Protein AF-A0A1I7THX0-F1 (afdb_monomer_lite)

Foldseek 3Di:
DDDDDPDDDDDQDDDDPDGPDDPVPQCLPVPAPQVRLQLLLVLCVPFDPVLVLLLVLLLCCCPPQPVVCCVLQVNVPPDSVCSCVRCSRVVVSVVVVVLSNVLSCCRHPVVVSSVNSCSVVVVVVVCCPSVCCVPPCDPVPDHPVCSSVVSCVVRVVCSSVVVDDPPPDPPCPVVVVVVVVVVVPD

InterPro domains:
  IPR009050 Globin-like superfamily [SSF46458] (28-162)
  IPR012292 Globin/Protoglobin [G3DSA:1.10.490.10] (19-183)
  IPR044399 Myoglobin-like, M family globin domain [cd01040] (40-156)

pLDDT: mean 84.64, std 21.19, range [36.03, 98.75]

Organism: NCBI:txid1561998

Structure (mmCIF, N/CA/C/O backbone):
data_AF-A0A1I7THX0-F1
#
_entry.id   AF-A0A1I7THX0-F1
#
loop_
_atom_site.group_PDB
_atom_site.id
_atom_site.type_symbol
_atom_site.label_atom_id
_atom_site.label_alt_id
_atom_site.label_comp_id
_atom_site.label_asym_id
_atom_site.label_entity_id
_atom_site.label_seq_id
_atom_site.pdbx_PDB_ins_code
_atom_site.Cartn_x
_atom_site.Cartn_y
_atom_site.Cartn_z
_atom_site.occupancy
_atom_site.B_iso_or_equiv
_atom_site.auth_seq_id
_atom_site.auth_comp_id
_atom_site.auth_asym_id
_atom_site.auth_atom_id
_atom_site.pdbx_PDB_model_num
ATOM 1 N N . MET A 1 1 ? 1.544 51.143 27.976 1.00 39.00 1 MET A N 1
ATOM 2 C CA . MET A 1 1 ? 2.012 50.865 26.603 1.00 39.00 1 MET A CA 1
ATOM 3 C C . MET A 1 1 ? 2.773 49.546 26.601 1.00 39.00 1 MET A C 1
ATOM 5 O O . MET A 1 1 ? 3.696 49.420 27.388 1.00 39.00 1 MET A O 1
ATOM 9 N N . GLY A 1 2 ? 2.359 48.596 25.752 1.00 39.59 2 GLY A N 1
ATOM 10 C CA . GLY A 1 2 ? 3.200 47.512 25.220 1.00 39.59 2 GLY A CA 1
ATOM 11 C C . GLY A 1 2 ? 3.474 46.281 26.095 1.00 39.59 2 GLY A C 1
ATOM 12 O O . GLY A 1 2 ? 4.600 46.101 26.541 1.00 39.59 2 GLY A O 1
ATOM 13 N N . ALA A 1 3 ? 2.502 45.375 26.245 1.00 42.97 3 ALA A N 1
ATOM 14 C CA . ALA A 1 3 ? 2.802 43.972 26.544 1.00 42.97 3 ALA A CA 1
ATOM 15 C C . ALA A 1 3 ? 3.220 43.281 25.234 1.00 42.97 3 ALA A C 1
ATOM 17 O O . ALA A 1 3 ? 2.392 43.092 24.344 1.00 42.97 3 ALA A O 1
ATOM 18 N N . SER A 1 4 ? 4.506 42.955 25.087 1.00 45.97 4 SER A N 1
ATOM 19 C CA . SER A 1 4 ? 4.988 42.176 23.943 1.00 45.97 4 SER A CA 1
ATOM 20 C C . SER A 1 4 ? 4.746 40.688 24.201 1.00 45.97 4 SER A C 1
ATOM 22 O O . SER A 1 4 ? 5.291 40.099 25.136 1.00 45.97 4 SER A O 1
ATOM 24 N N . LEU A 1 5 ? 3.877 40.105 23.379 1.00 49.28 5 LEU A N 1
ATOM 25 C CA . LEU A 1 5 ? 3.499 38.697 23.351 1.00 49.28 5 LEU A CA 1
ATOM 26 C C . LEU A 1 5 ? 4.667 37.838 22.834 1.00 49.28 5 LEU A C 1
ATOM 28 O O . LEU A 1 5 ? 4.748 37.532 21.648 1.00 49.28 5 LEU A O 1
ATOM 32 N N . CYS A 1 6 ? 5.559 37.401 23.721 1.00 51.69 6 CYS A N 1
ATOM 33 C CA . CYS A 1 6 ? 6.440 36.268 23.435 1.00 51.69 6 CYS A CA 1
ATOM 34 C C . CYS A 1 6 ? 5.706 34.968 23.785 1.00 51.69 6 CYS A C 1
ATOM 36 O O . CYS A 1 6 ? 5.760 34.496 24.919 1.00 51.69 6 CYS A O 1
ATOM 38 N N . ALA A 1 7 ? 5.013 34.376 22.810 1.00 51.69 7 ALA A N 1
ATOM 39 C CA . ALA A 1 7 ? 4.551 32.998 22.941 1.00 51.69 7 ALA A CA 1
ATOM 40 C C . ALA A 1 7 ? 5.778 32.060 23.005 1.00 51.69 7 ALA A C 1
ATOM 42 O O . ALA A 1 7 ? 6.670 32.168 22.156 1.00 51.69 7 ALA A O 1
ATOM 43 N N . PRO A 1 8 ? 5.867 31.135 23.978 1.00 46.84 8 PRO A N 1
ATOM 44 C CA . PRO A 1 8 ? 6.986 30.206 24.049 1.00 46.84 8 PRO A CA 1
ATOM 45 C C . PRO A 1 8 ? 6.970 29.275 22.828 1.00 46.84 8 PRO A C 1
ATOM 47 O O . PRO A 1 8 ? 5.982 28.586 22.566 1.00 46.84 8 PRO A O 1
ATOM 50 N N . LYS A 1 9 ? 8.078 29.237 22.074 1.00 53.22 9 LYS A N 1
ATOM 51 C CA . LYS A 1 9 ? 8.295 28.251 21.003 1.00 53.22 9 LYS A CA 1
ATOM 52 C C . LYS A 1 9 ? 8.167 26.847 21.601 1.00 53.22 9 LYS A C 1
ATOM 54 O O . LYS A 1 9 ? 9.004 26.439 22.407 1.00 53.22 9 LYS A O 1
ATOM 59 N N . LYS A 1 10 ? 7.122 26.114 21.203 1.00 54.06 10 LYS A N 1
ATOM 60 C CA . LYS A 1 10 ? 6.903 24.720 21.609 1.00 54.06 10 LYS A CA 1
ATOM 61 C C . LYS A 1 10 ? 8.110 23.879 21.175 1.00 54.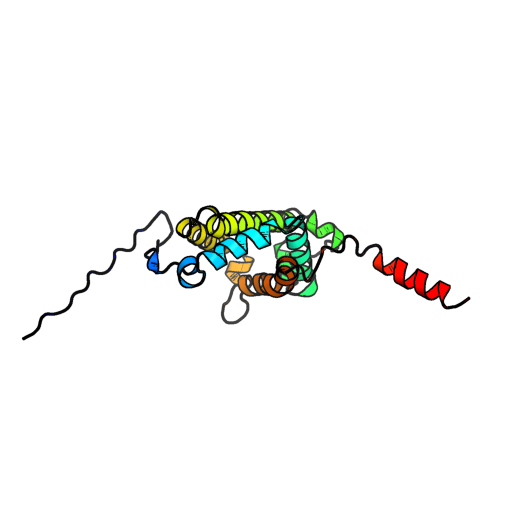06 10 LYS A C 1
ATOM 63 O O . LYS A 1 10 ? 8.496 23.877 20.006 1.00 54.06 10 LYS A O 1
ATOM 68 N N . LYS A 1 11 ? 8.748 23.222 22.146 1.00 46.03 11 LYS A N 1
ATOM 69 C CA . LYS A 1 11 ? 9.966 22.422 21.968 1.00 46.03 11 LYS A CA 1
ATOM 70 C C . LYS A 1 11 ? 9.631 21.185 21.127 1.00 46.03 11 LYS A C 1
ATOM 72 O O . LYS A 1 11 ? 8.803 20.379 21.535 1.00 46.03 11 LYS A O 1
ATOM 77 N N . LYS A 1 12 ? 10.271 21.033 19.964 1.00 48.47 12 LYS A N 1
ATOM 78 C CA . LYS A 1 12 ? 10.234 19.785 19.189 1.00 48.47 12 LYS A CA 1
ATOM 79 C C . LYS A 1 12 ? 11.017 18.727 19.967 1.00 48.47 12 LYS A C 1
ATOM 81 O O . LYS A 1 12 ? 12.210 18.914 20.203 1.00 48.47 12 LYS A O 1
AT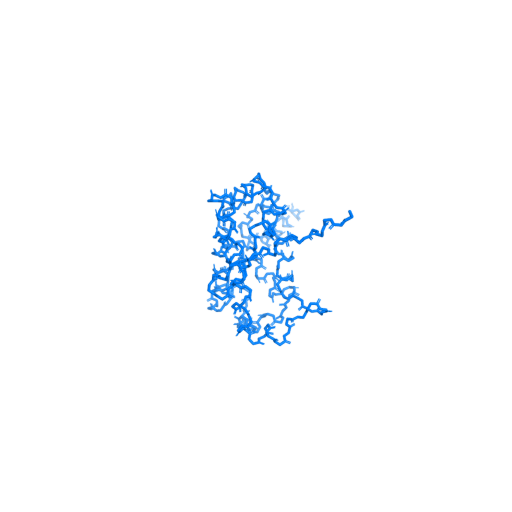OM 86 N N . THR A 1 13 ? 10.363 17.646 20.377 1.00 50.22 13 THR A N 1
ATOM 87 C CA . THR A 1 13 ? 11.035 16.527 21.049 1.00 50.22 13 THR A CA 1
ATOM 88 C C . THR A 1 13 ? 11.579 15.585 19.982 1.00 50.22 13 THR A C 1
ATOM 90 O O . THR A 1 13 ? 10.836 15.036 19.172 1.00 50.22 13 THR A O 1
ATOM 93 N N . GLN A 1 14 ? 12.895 15.414 19.932 1.00 43.16 14 GLN A N 1
ATOM 94 C CA . GLN A 1 14 ? 13.514 14.433 19.050 1.00 43.16 14 GLN A CA 1
ATOM 95 C C . GLN A 1 14 ? 13.414 13.050 19.704 1.00 43.16 14 GLN A C 1
ATOM 97 O O . GLN A 1 14 ? 13.939 12.848 20.796 1.00 43.16 14 GLN A O 1
ATOM 102 N N . VAL A 1 15 ? 12.766 12.092 19.037 1.00 52.62 15 VAL A N 1
ATOM 103 C CA . VAL A 1 15 ? 12.773 10.681 19.452 1.00 52.62 15 VAL A CA 1
ATOM 104 C C . VAL A 1 15 ? 13.502 9.892 18.366 1.00 52.62 15 VAL A C 1
ATOM 106 O O . VAL A 1 15 ? 12.996 9.684 17.260 1.00 52.62 15 VAL A O 1
ATOM 109 N N . GLY A 1 16 ? 14.750 9.515 18.655 1.00 60.69 16 GLY A N 1
ATOM 110 C CA . GLY A 1 16 ? 15.649 8.865 17.698 1.00 60.69 16 GLY A CA 1
ATOM 111 C C . GLY A 1 16 ? 15.997 9.760 16.500 1.00 60.69 16 GLY A C 1
ATOM 112 O O . GLY A 1 16 ? 16.400 10.909 16.663 1.00 60.69 16 GLY A O 1
ATOM 113 N N . ALA A 1 17 ? 15.842 9.234 15.282 1.00 49.53 17 ALA A N 1
ATOM 114 C CA . ALA A 1 17 ? 16.107 9.951 14.026 1.00 49.53 17 ALA A CA 1
ATOM 115 C C . ALA A 1 17 ? 14.860 10.648 13.434 1.00 49.53 17 ALA A C 1
ATOM 117 O O . ALA A 1 17 ? 14.839 10.980 12.248 1.00 49.53 17 ALA A O 1
ATOM 118 N N . SER A 1 18 ? 13.785 10.812 14.216 1.00 48.34 18 SER A N 1
ATOM 119 C CA . SER A 1 18 ? 12.554 11.469 13.771 1.00 48.34 18 SER A CA 1
ATOM 120 C C . SER A 1 18 ? 12.275 12.714 14.601 1.00 48.34 18 SER A C 1
ATOM 122 O O . SER A 1 18 ? 12.266 12.677 15.831 1.00 48.34 18 SER A O 1
ATOM 124 N N . TRP A 1 19 ? 11.968 13.808 13.908 1.00 52.03 19 TRP A N 1
ATOM 125 C CA . TRP A 1 19 ? 11.249 14.929 14.495 1.00 52.03 19 TRP A CA 1
ATOM 126 C C . TRP A 1 19 ? 9.862 14.421 14.893 1.00 52.03 19 TRP A C 1
ATOM 128 O O . TRP A 1 19 ? 9.090 14.020 14.016 1.00 52.03 19 TRP A O 1
ATOM 138 N N . VAL A 1 20 ? 9.565 14.371 16.193 1.00 55.38 20 VAL A N 1
ATOM 139 C CA . VAL A 1 20 ? 8.178 14.339 16.657 1.00 55.38 20 VAL A CA 1
ATOM 140 C C . VAL A 1 20 ? 7.702 15.770 16.465 1.00 55.38 20 VAL A C 1
ATOM 142 O O . VAL A 1 20 ? 8.079 16.669 17.219 1.00 55.38 20 VAL A O 1
ATOM 145 N N . GLY A 1 21 ? 6.982 16.014 15.367 1.00 51.97 21 GLY A N 1
ATOM 146 C CA . GLY A 1 21 ? 6.122 17.188 15.333 1.00 51.97 21 GLY A CA 1
ATOM 147 C C . GLY A 1 21 ? 5.205 17.076 16.544 1.00 51.97 21 GLY A C 1
ATOM 148 O O . GLY A 1 21 ? 4.783 15.974 16.891 1.00 51.97 21 GLY A O 1
ATOM 149 N N . ASN A 1 22 ? 5.001 18.183 17.244 1.00 56.28 22 ASN A N 1
ATOM 150 C CA . ASN A 1 22 ? 3.969 18.337 18.262 1.00 56.28 22 ASN A CA 1
ATOM 151 C C . ASN A 1 22 ? 2.742 17.514 17.855 1.00 56.28 22 ASN A C 1
ATOM 153 O O . ASN A 1 22 ? 2.293 17.641 16.722 1.00 56.28 22 ASN A O 1
ATOM 157 N N . GLU A 1 23 ? 2.240 16.657 18.748 1.00 55.91 23 GLU A N 1
ATOM 158 C CA . GLU A 1 23 ? 1.177 15.676 18.451 1.00 55.91 23 GLU A CA 1
ATOM 159 C C . GLU A 1 23 ? -0.028 16.318 17.737 1.00 55.91 23 GLU A C 1
ATOM 161 O O . GLU A 1 23 ? -0.644 15.692 16.882 1.00 55.91 23 GLU A O 1
ATOM 166 N N . SER A 1 24 ? -0.260 17.612 17.991 1.00 65.50 24 SER A N 1
ATOM 167 C CA . SER A 1 24 ? -1.254 18.476 17.342 1.00 65.50 24 SER A CA 1
ATOM 168 C C . SER A 1 24 ? -1.090 18.704 15.828 1.00 65.50 24 SER A C 1
ATOM 170 O O . SER A 1 24 ? -1.982 19.271 15.213 1.00 65.50 24 SER A O 1
ATOM 172 N N . GLU A 1 25 ? 0.058 18.377 15.232 1.00 83.25 25 GLU A N 1
ATOM 173 C CA . GLU A 1 25 ? 0.345 18.521 13.791 1.00 83.25 25 GLU A CA 1
ATOM 174 C C . GLU A 1 25 ? 0.339 17.173 13.057 1.00 83.25 25 GLU A C 1
ATOM 176 O O . GLU A 1 25 ? 0.677 17.104 11.874 1.00 83.25 25 GLU A O 1
ATOM 181 N N . ASN A 1 26 ? -0.007 16.083 13.746 1.00 90.12 26 ASN A N 1
ATOM 182 C CA . ASN A 1 26 ? -0.082 14.776 13.117 1.00 90.12 26 ASN A CA 1
ATOM 183 C C . ASN A 1 26 ? -1.197 14.778 12.053 1.00 90.12 26 ASN A C 1
ATOM 185 O O . ASN A 1 26 ? -2.368 14.927 12.412 1.00 90.12 26 ASN A O 1
ATOM 189 N N . PRO A 1 27 ? -0.883 14.565 10.760 1.00 94.00 27 PRO A N 1
ATOM 190 C CA . PRO A 1 27 ? -1.895 14.601 9.708 1.00 94.00 27 PRO A CA 1
ATOM 191 C C . PRO A 1 27 ? -2.948 13.499 9.877 1.00 94.00 27 PRO A C 1
ATOM 193 O O . PRO A 1 27 ? -4.092 13.684 9.482 1.00 94.00 27 PRO A O 1
ATOM 196 N N . PHE A 1 28 ? -2.610 12.377 10.521 1.00 95.00 28 PHE A N 1
ATOM 197 C CA . PHE A 1 28 ? -3.591 11.328 10.801 1.00 95.00 28 PHE A CA 1
ATOM 198 C C . PHE A 1 28 ? -4.628 11.735 11.850 1.00 95.00 28 PHE A C 1
ATOM 200 O O . PHE A 1 28 ? -5.722 11.184 11.836 1.00 95.00 28 PHE A O 1
ATOM 207 N N . ASP A 1 29 ? -4.308 12.676 12.739 1.00 93.19 29 ASP A N 1
ATOM 208 C CA . ASP A 1 29 ? -5.274 13.208 13.707 1.00 93.19 29 ASP A CA 1
ATOM 209 C C . ASP A 1 29 ? -6.018 14.430 13.153 1.00 93.19 29 ASP A C 1
ATOM 211 O O . ASP A 1 29 ? -7.214 14.593 13.368 1.00 93.19 29 ASP A O 1
ATOM 215 N N . ALA A 1 30 ? -5.324 15.265 12.373 1.00 92.12 30 ALA A N 1
ATOM 216 C CA . ALA A 1 30 ? -5.911 16.456 11.769 1.00 92.12 30 ALA A CA 1
ATOM 217 C C . ALA A 1 30 ? -6.902 16.141 10.633 1.00 92.12 30 ALA A C 1
ATOM 219 O O . ALA A 1 30 ? -7.845 16.900 10.422 1.00 92.12 30 ALA A O 1
ATOM 220 N N . THR A 1 31 ? -6.677 15.061 9.877 1.00 94.81 31 THR A N 1
ATOM 221 C CA . THR A 1 31 ? -7.474 14.728 8.683 1.00 94.81 31 THR A CA 1
ATOM 222 C C . THR A 1 31 ? -8.502 13.627 8.927 1.00 94.81 31 THR A C 1
ATOM 224 O O . THR A 1 31 ? -9.540 13.631 8.273 1.00 94.81 31 THR A O 1
ATOM 227 N N . LEU A 1 32 ? -8.240 12.691 9.844 1.00 96.94 32 LEU A N 1
ATOM 228 C CA . LEU A 1 32 ? -9.144 11.574 10.127 1.00 96.94 32 LEU A CA 1
ATOM 229 C C . LEU A 1 32 ? -9.687 11.714 11.538 1.00 96.94 32 LEU A C 1
ATOM 231 O O . LEU A 1 32 ? -8.919 11.683 12.497 1.00 96.94 32 LEU A O 1
ATOM 235 N N . ASN A 1 33 ? -11.006 11.797 11.684 1.00 97.25 33 ASN A N 1
ATOM 236 C CA . ASN A 1 33 ? -11.623 11.721 13.002 1.00 97.25 33 ASN A CA 1
ATOM 237 C C . ASN A 1 33 ? -11.661 10.258 13.497 1.00 97.25 33 ASN A C 1
ATOM 239 O O . ASN A 1 33 ? -11.374 9.313 12.759 1.00 97.25 33 ASN A O 1
ATOM 243 N N . LYS A 1 34 ? -12.049 10.050 14.760 1.00 97.62 34 LYS A N 1
ATOM 244 C CA . LYS A 1 34 ? -12.119 8.708 15.361 1.00 97.62 34 LYS A CA 1
ATOM 245 C C . LYS A 1 34 ? -12.973 7.718 14.555 1.00 97.62 34 LYS A C 1
ATOM 247 O O . LYS A 1 34 ? -12.554 6.584 14.351 1.00 97.62 34 LYS A O 1
ATOM 252 N N . LYS A 1 35 ? -14.154 8.137 14.085 1.00 98.38 35 LYS A N 1
ATOM 253 C CA . LYS A 1 35 ? -15.046 7.274 13.295 1.00 98.38 35 LYS A CA 1
ATOM 254 C C . LYS A 1 35 ? -14.410 6.893 11.963 1.00 98.38 35 LYS A C 1
ATOM 256 O O . LYS A 1 35 ? -14.520 5.736 11.573 1.00 98.38 35 LYS A O 1
ATOM 261 N N . ASP A 1 36 ? -13.706 7.820 11.314 1.00 98.56 36 ASP A N 1
ATOM 262 C CA . ASP A 1 36 ? -13.005 7.545 10.054 1.00 98.56 36 ASP A CA 1
ATOM 263 C C . ASP A 1 36 ? -11.926 6.474 10.261 1.00 98.56 36 ASP A C 1
ATOM 265 O O . ASP A 1 36 ? -11.812 5.531 9.482 1.00 98.56 36 ASP A O 1
ATOM 269 N N . ARG A 1 37 ? -11.158 6.571 11.353 1.00 98.50 37 ARG A N 1
ATOM 270 C CA . ARG A 1 37 ? -10.109 5.595 11.683 1.00 98.50 37 ARG A CA 1
ATOM 271 C C . ARG A 1 37 ? -10.673 4.219 12.029 1.00 98.50 37 ARG A C 1
ATOM 273 O O . ARG A 1 37 ? -10.135 3.215 11.563 1.00 98.50 37 ARG A O 1
ATOM 280 N N . THR A 1 38 ? -11.759 4.162 12.802 1.00 98.56 38 THR A N 1
ATOM 281 C CA . THR A 1 38 ? -12.479 2.906 13.064 1.00 98.56 38 THR A CA 1
ATOM 282 C C . THR A 1 38 ? -12.993 2.297 11.761 1.00 98.56 38 THR A C 1
ATOM 284 O O . THR A 1 38 ? -12.755 1.116 11.516 1.00 98.56 38 THR A O 1
ATOM 287 N N . LEU A 1 39 ? -13.601 3.104 10.883 1.00 98.50 39 LEU A N 1
ATOM 288 C CA . LEU A 1 39 ? -14.082 2.650 9.580 1.00 98.50 39 LEU A CA 1
ATOM 289 C C . LEU A 1 39 ? -12.950 2.046 8.744 1.00 98.50 39 LEU A C 1
ATOM 291 O O . LEU A 1 39 ? -13.113 0.928 8.268 1.00 98.50 39 LEU A O 1
ATOM 295 N N . LEU A 1 40 ? -11.800 2.727 8.629 1.00 98.50 40 LEU A N 1
ATOM 296 C CA . LEU A 1 40 ? -10.629 2.222 7.898 1.00 98.50 40 LEU A CA 1
ATOM 297 C C . LEU A 1 40 ? -10.212 0.827 8.372 1.00 98.50 40 LEU A C 1
ATOM 299 O O . LEU A 1 40 ? -9.906 -0.044 7.553 1.00 98.50 40 LEU A O 1
ATOM 303 N N . ARG A 1 41 ? -10.196 0.606 9.693 1.00 98.56 41 ARG A N 1
ATOM 304 C CA . ARG A 1 41 ? -9.834 -0.693 10.259 1.00 98.56 41 ARG A CA 1
ATOM 305 C C . ARG A 1 41 ? -10.881 -1.752 9.950 1.00 98.56 41 ARG A C 1
ATOM 307 O O . ARG A 1 41 ? -10.522 -2.830 9.485 1.00 98.56 41 ARG A O 1
ATOM 314 N N . GLU A 1 42 ? -12.151 -1.458 10.189 1.00 98.44 42 GLU A N 1
ATOM 315 C CA . GLU A 1 42 ? -13.220 -2.429 9.978 1.00 98.44 42 GLU A CA 1
ATOM 316 C C . GLU A 1 42 ? -13.370 -2.811 8.504 1.00 98.44 42 GLU A C 1
ATOM 318 O O . GLU A 1 42 ? -13.501 -3.991 8.197 1.00 98.44 42 GLU A O 1
ATOM 323 N N . THR A 1 43 ? -13.311 -1.849 7.577 1.00 98.31 43 THR A N 1
ATOM 324 C CA . THR A 1 43 ? -13.387 -2.142 6.136 1.00 98.31 43 THR A CA 1
ATOM 325 C C . THR A 1 43 ? -12.213 -2.994 5.677 1.00 98.31 43 THR A C 1
ATOM 327 O O . THR A 1 43 ? -12.402 -3.900 4.875 1.00 98.31 43 THR A O 1
ATOM 330 N N . TRP A 1 44 ? -11.014 -2.755 6.218 1.00 98.06 44 TRP A N 1
ATOM 331 C CA . TRP A 1 44 ? -9.845 -3.583 5.926 1.00 98.06 44 TRP A CA 1
ATOM 332 C C . TRP A 1 44 ? -10.001 -5.011 6.468 1.00 98.06 44 TRP A C 1
ATOM 334 O O . TRP A 1 44 ? -9.695 -5.969 5.767 1.00 98.06 44 TRP A O 1
ATOM 344 N N . GLN A 1 45 ? -10.527 -5.170 7.687 1.00 97.56 45 GLN A N 1
ATOM 345 C CA . GLN A 1 45 ? -10.750 -6.485 8.303 1.00 97.56 45 GLN A CA 1
ATOM 346 C C . GLN A 1 45 ? -11.850 -7.312 7.632 1.00 97.56 45 GLN A C 1
ATOM 348 O O . GLN A 1 45 ? -11.859 -8.529 7.790 1.00 97.56 45 GLN A O 1
ATOM 353 N N . ARG A 1 46 ? -12.774 -6.672 6.907 1.00 97.12 46 ARG A N 1
ATOM 354 C CA . ARG A 1 46 ? -13.812 -7.366 6.131 1.00 97.12 46 ARG A CA 1
ATOM 355 C C . ARG A 1 46 ? -13.283 -7.991 4.840 1.00 97.12 46 ARG A C 1
ATOM 357 O O . ARG A 1 46 ? -13.997 -8.785 4.241 1.00 97.12 46 ARG A O 1
ATOM 364 N N . LEU A 1 47 ? -12.084 -7.620 4.389 1.00 96.12 47 LEU A N 1
ATOM 365 C CA . LEU A 1 47 ? -11.504 -8.189 3.178 1.00 96.12 47 LEU A CA 1
ATOM 366 C C . LEU A 1 47 ? -11.100 -9.647 3.407 1.00 96.12 47 LEU A C 1
ATOM 368 O O . LEU A 1 47 ? -10.319 -9.952 4.309 1.00 96.12 47 LEU A O 1
ATOM 372 N N . ASP A 1 48 ? -11.549 -10.526 2.517 1.00 93.88 48 ASP A N 1
ATOM 373 C CA . ASP A 1 48 ? -11.051 -11.894 2.441 1.00 93.88 48 ASP A CA 1
ATOM 374 C C . ASP A 1 48 ? -9.713 -11.921 1.692 1.00 93.88 48 ASP A C 1
ATOM 376 O O . ASP A 1 48 ? -9.639 -11.577 0.512 1.00 93.88 48 ASP A O 1
ATOM 380 N N . ASP A 1 49 ? -8.657 -12.373 2.374 1.00 94.75 49 ASP A N 1
ATOM 381 C CA . ASP A 1 49 ? -7.294 -12.487 1.827 1.00 94.75 49 ASP A CA 1
ATOM 382 C C . ASP A 1 49 ? -6.741 -11.159 1.249 1.00 94.75 49 ASP A C 1
ATOM 384 O O . ASP A 1 49 ? -6.392 -11.060 0.066 1.00 94.75 49 ASP A O 1
ATOM 388 N N . PRO A 1 50 ? -6.614 -10.103 2.078 1.00 96.19 50 PRO A N 1
ATOM 389 C CA . PRO A 1 50 ? -6.153 -8.781 1.639 1.00 96.19 50 PRO A CA 1
ATOM 390 C C . PRO A 1 50 ? -4.759 -8.800 0.997 1.00 96.19 50 PRO A C 1
ATOM 392 O O . PRO A 1 50 ? -4.455 -7.957 0.154 1.00 96.19 50 PRO A O 1
ATOM 395 N N . LYS A 1 51 ? -3.902 -9.768 1.350 1.00 97.31 51 LYS A N 1
ATOM 396 C CA . LYS A 1 51 ? -2.578 -9.926 0.736 1.00 97.31 51 LYS A CA 1
ATOM 397 C C . LYS A 1 51 ? -2.680 -10.280 -0.748 1.00 97.31 51 LYS A C 1
ATOM 399 O O . LYS A 1 51 ? -1.873 -9.786 -1.536 1.00 97.31 51 LYS A O 1
ATOM 404 N N . ASP A 1 52 ? -3.640 -11.116 -1.130 1.00 96.31 52 ASP A N 1
ATOM 405 C CA . ASP A 1 52 ? -3.866 -11.468 -2.530 1.00 96.31 52 ASP A CA 1
ATOM 406 C C . ASP A 1 52 ? -4.388 -10.273 -3.335 1.00 96.31 52 ASP A C 1
ATOM 408 O O . ASP A 1 52 ? -3.873 -9.987 -4.415 1.00 96.31 52 ASP A O 1
ATOM 412 N N . ILE A 1 53 ? -5.312 -9.491 -2.762 1.00 97.31 53 ILE A N 1
ATOM 413 C CA . ILE A 1 53 ? -5.791 -8.233 -3.362 1.00 97.31 53 ILE A CA 1
ATOM 414 C C . ILE A 1 53 ? -4.616 -7.273 -3.593 1.00 97.31 53 ILE A C 1
ATOM 416 O O . ILE A 1 53 ? -4.426 -6.776 -4.703 1.00 97.31 53 ILE A O 1
ATOM 420 N N . VAL A 1 54 ? -3.770 -7.065 -2.576 1.00 98.25 54 VAL A N 1
ATOM 421 C CA . VAL A 1 54 ? -2.536 -6.268 -2.694 1.00 98.25 54 VAL A CA 1
ATOM 422 C C . VAL A 1 54 ? -1.639 -6.821 -3.808 1.00 98.25 54 VAL A C 1
ATOM 424 O O . VAL A 1 54 ? -1.120 -6.053 -4.615 1.00 98.25 54 VAL A O 1
ATOM 427 N N . GLY A 1 55 ? -1.478 -8.144 -3.892 1.00 98.00 55 GLY A N 1
ATOM 428 C CA . GLY A 1 55 ? -0.703 -8.801 -4.942 1.00 98.00 55 GLY A CA 1
ATOM 429 C C . GLY A 1 55 ? -1.235 -8.515 -6.347 1.00 98.00 55 GLY A C 1
ATOM 430 O O . GLY A 1 55 ? -0.457 -8.161 -7.232 1.00 98.00 55 GLY A O 1
ATOM 431 N N . HIS A 1 56 ? -2.550 -8.602 -6.546 1.00 96.94 56 HIS A N 1
ATOM 432 C CA . HIS A 1 56 ? -3.197 -8.282 -7.817 1.00 96.94 56 HIS A CA 1
ATOM 433 C C . HIS A 1 56 ? -3.027 -6.815 -8.215 1.00 96.94 56 HIS A C 1
ATOM 435 O O . HIS A 1 56 ? -2.696 -6.541 -9.368 1.00 96.94 56 HIS A O 1
ATOM 441 N N . ILE A 1 57 ? -3.162 -5.887 -7.266 1.00 98.25 57 ILE A N 1
ATOM 442 C CA . ILE A 1 57 ? -2.936 -4.459 -7.514 1.00 98.25 57 ILE A CA 1
ATOM 443 C C . ILE A 1 57 ? -1.474 -4.206 -7.905 1.00 98.25 57 ILE A C 1
ATOM 445 O O . ILE A 1 57 ? -1.208 -3.512 -8.881 1.00 98.25 57 ILE A O 1
ATOM 449 N N . PHE A 1 58 ? -0.506 -4.817 -7.217 1.00 98.56 58 PHE A N 1
ATOM 450 C CA . PHE A 1 58 ? 0.903 -4.687 -7.601 1.00 98.56 58 PHE A CA 1
ATOM 451 C C . PHE A 1 58 ? 1.209 -5.296 -8.971 1.00 98.56 58 PHE A C 1
ATOM 453 O O . PHE A 1 58 ? 2.077 -4.778 -9.675 1.00 98.56 58 PHE A O 1
ATOM 460 N N . LEU A 1 59 ? 0.523 -6.375 -9.367 1.00 98.31 59 LEU A N 1
ATOM 461 C CA . LEU A 1 59 ? 0.641 -6.920 -10.720 1.00 98.31 59 LEU A CA 1
ATOM 462 C C . LEU A 1 59 ? 0.142 -5.917 -11.765 1.00 98.31 59 LEU A C 1
ATOM 464 O O . LEU A 1 59 ? 0.827 -5.756 -12.773 1.00 98.31 59 LEU A O 1
ATOM 468 N N . ASP A 1 60 ? -0.989 -5.245 -11.521 1.00 98.00 60 ASP A N 1
ATOM 469 C CA . ASP A 1 60 ? -1.495 -4.168 -12.386 1.00 98.00 60 ASP A CA 1
ATOM 470 C C . ASP A 1 60 ? -0.480 -3.018 -12.465 1.00 98.00 60 ASP A C 1
ATOM 472 O O . ASP A 1 60 ? -0.125 -2.581 -13.557 1.00 98.00 60 ASP A O 1
ATOM 476 N N . ILE A 1 61 ? 0.076 -2.590 -11.324 1.00 98.44 61 ILE A N 1
ATOM 477 C CA . ILE A 1 61 ? 1.078 -1.516 -11.278 1.00 98.44 61 ILE A CA 1
ATOM 478 C C . ILE A 1 61 ? 2.259 -1.840 -12.191 1.00 98.44 61 ILE A C 1
ATOM 480 O O . ILE A 1 61 ? 2.574 -1.061 -13.084 1.00 98.44 61 ILE A O 1
ATOM 484 N N . VAL A 1 62 ? 2.921 -2.983 -11.993 1.00 98.31 62 VAL A N 1
ATOM 485 C CA . VAL A 1 62 ? 4.167 -3.257 -12.724 1.00 98.31 62 VAL A CA 1
ATOM 486 C C . VAL A 1 62 ? 3.935 -3.684 -14.165 1.00 98.31 62 VAL A C 1
ATOM 488 O O . VAL A 1 62 ? 4.871 -3.613 -14.948 1.00 98.31 62 VAL A O 1
ATOM 491 N N . ASN A 1 63 ? 2.753 -4.178 -14.539 1.00 97.62 63 ASN A N 1
ATOM 492 C CA . ASN A 1 63 ? 2.500 -4.608 -15.918 1.00 97.62 63 ASN A CA 1
ATOM 493 C C . ASN A 1 63 ? 1.833 -3.543 -16.776 1.00 97.62 63 ASN A C 1
ATOM 495 O O . ASN A 1 63 ? 2.175 -3.464 -17.954 1.00 97.62 63 ASN A O 1
ATOM 499 N N . ASP A 1 64 ? 0.938 -2.751 -16.191 1.00 96.69 64 ASP A N 1
ATOM 500 C CA . ASP A 1 64 ? -0.026 -1.960 -16.951 1.00 96.69 64 ASP A CA 1
ATOM 501 C C . ASP A 1 64 ? 0.109 -0.450 -16.678 1.00 96.69 64 ASP A C 1
ATOM 503 O O . ASP A 1 64 ? -0.224 0.346 -17.552 1.00 96.69 64 ASP A O 1
ATOM 507 N N . VAL A 1 65 ? 0.625 -0.040 -15.507 1.00 97.56 65 VAL A N 1
ATOM 508 C CA . VAL A 1 65 ? 0.690 1.382 -15.101 1.00 97.56 65 VAL A CA 1
ATOM 509 C C . VAL A 1 65 ? 2.110 1.953 -15.130 1.00 97.56 65 VAL A C 1
ATOM 511 O O . VAL A 1 65 ? 2.350 2.970 -15.771 1.00 97.56 65 VAL A O 1
ATOM 514 N N . GLU A 1 66 ? 3.059 1.319 -14.442 1.00 97.75 66 GLU A N 1
ATOM 515 C CA . GLU A 1 66 ? 4.444 1.789 -14.319 1.00 97.75 66 GLU A CA 1
ATOM 516 C C . GLU A 1 66 ? 5.432 0.627 -14.540 1.00 97.75 66 GLU A C 1
ATOM 518 O O . GLU A 1 66 ? 5.950 0.026 -13.586 1.00 97.75 66 GLU A O 1
ATOM 523 N N . PRO A 1 67 ? 5.686 0.263 -15.813 1.00 96.88 67 PRO A N 1
ATOM 524 C CA . PRO A 1 67 ? 6.523 -0.878 -16.167 1.00 96.88 67 PRO A CA 1
ATOM 525 C C . PRO A 1 67 ? 8.005 -0.692 -15.820 1.00 96.88 67 PRO A C 1
ATOM 527 O O . PRO A 1 67 ? 8.717 -1.695 -15.700 1.00 96.88 67 PRO A O 1
ATOM 530 N N . ASP A 1 68 ? 8.474 0.536 -15.567 1.00 96.38 68 ASP A N 1
ATOM 531 C CA . ASP A 1 68 ? 9.846 0.796 -15.107 1.00 96.38 68 ASP A CA 1
ATOM 532 C C . ASP A 1 68 ? 10.147 0.057 -13.788 1.00 96.38 68 ASP A C 1
ATOM 534 O O . ASP A 1 68 ? 11.261 -0.430 -13.550 1.00 96.38 68 ASP A O 1
ATOM 538 N N . LEU A 1 69 ? 9.119 -0.141 -12.956 1.00 98.00 69 LEU A N 1
ATOM 539 C CA . LEU A 1 69 ? 9.227 -0.874 -11.697 1.00 98.00 69 LEU A CA 1
ATOM 540 C C . LEU A 1 69 ? 9.480 -2.377 -11.888 1.00 98.00 69 LEU A C 1
ATOM 542 O O . LEU A 1 69 ? 9.972 -3.022 -10.955 1.00 98.00 69 LEU A O 1
ATOM 546 N N . LYS A 1 70 ? 9.246 -2.957 -13.077 1.00 98.06 70 LYS A N 1
ATOM 547 C CA . LYS A 1 70 ? 9.556 -4.378 -13.326 1.00 98.06 70 LYS A CA 1
ATOM 548 C C . LYS A 1 70 ? 11.025 -4.685 -13.065 1.00 98.06 70 LYS A C 1
ATOM 550 O O . LYS A 1 70 ? 11.340 -5.681 -12.416 1.00 98.06 70 LYS A O 1
ATOM 555 N N . LYS A 1 71 ? 11.935 -3.818 -13.520 1.00 97.44 71 LYS A N 1
ATOM 556 C CA . LYS A 1 71 ? 13.380 -4.003 -13.318 1.00 97.44 71 LYS A CA 1
ATOM 557 C C . LYS A 1 71 ? 13.767 -3.845 -11.848 1.00 97.44 71 LYS A C 1
ATOM 559 O O . LYS A 1 71 ? 14.572 -4.622 -11.337 1.00 97.44 71 LYS A O 1
ATOM 564 N N . VAL A 1 72 ? 13.156 -2.885 -11.151 1.00 97.56 72 VAL A N 1
ATOM 565 C CA . VAL A 1 72 ? 13.371 -2.639 -9.713 1.00 97.56 72 VAL A CA 1
ATOM 566 C C . VAL A 1 72 ? 13.018 -3.881 -8.895 1.00 97.56 72 VAL A C 1
ATOM 568 O O . VAL A 1 72 ? 13.794 -4.325 -8.042 1.00 97.56 72 VAL A O 1
ATOM 571 N N . PHE A 1 73 ? 11.880 -4.496 -9.214 1.00 98.19 73 PHE A N 1
ATOM 572 C CA . PHE A 1 73 ? 11.398 -5.700 -8.550 1.00 98.19 73 PHE A CA 1
ATOM 573 C C . PHE A 1 73 ? 11.944 -7.012 -9.136 1.00 98.19 73 PHE A C 1
ATOM 575 O O . PHE A 1 73 ? 11.631 -8.078 -8.608 1.00 98.19 73 PHE A O 1
ATOM 582 N N . GLY A 1 74 ? 12.797 -6.962 -10.164 1.00 97.31 74 GLY A N 1
ATOM 583 C CA . GLY A 1 74 ? 13.407 -8.148 -10.778 1.00 97.31 74 GLY A CA 1
ATOM 584 C C . GLY A 1 74 ? 12.399 -9.077 -11.461 1.00 97.31 74 GLY A C 1
ATOM 585 O O . GLY A 1 74 ? 12.515 -10.296 -11.351 1.00 97.31 74 GLY A O 1
ATOM 586 N N . VAL A 1 75 ? 11.387 -8.500 -12.109 1.00 98.06 75 VAL A N 1
ATOM 587 C CA . VAL A 1 75 ? 10.307 -9.204 -12.820 1.00 98.06 75 VAL A CA 1
ATOM 588 C C . VAL A 1 75 ? 10.195 -8.785 -14.289 1.00 98.06 75 VAL A C 1
ATOM 590 O O . VAL A 1 75 ? 9.200 -9.076 -14.941 1.00 98.06 75 VAL A O 1
ATOM 593 N N . ASP A 1 76 ? 11.220 -8.137 -14.843 1.00 96.12 76 ASP A N 1
ATOM 594 C CA . ASP A 1 76 ? 11.286 -7.686 -16.242 1.00 96.12 76 ASP A CA 1
ATOM 595 C C . ASP A 1 76 ? 11.151 -8.829 -17.259 1.00 96.12 76 ASP A C 1
ATOM 597 O O . ASP A 1 76 ? 10.617 -8.623 -18.346 1.00 96.12 76 ASP A O 1
ATOM 601 N N . ARG A 1 77 ? 11.573 -10.044 -16.889 1.00 95.75 77 ARG A N 1
ATOM 602 C CA . ARG A 1 77 ? 11.478 -11.253 -17.730 1.00 95.75 77 ARG A CA 1
ATOM 603 C C . ARG A 1 77 ? 10.464 -12.281 -17.237 1.00 95.75 77 ARG A C 1
ATOM 605 O O . ARG A 1 77 ? 10.269 -13.303 -17.890 1.00 95.75 77 ARG A O 1
ATOM 612 N N . ALA A 1 78 ? 9.868 -12.061 -16.069 1.00 96.31 78 ALA A N 1
ATOM 613 C CA . ALA A 1 78 ? 8.950 -13.026 -15.481 1.00 96.31 78 ALA A CA 1
ATOM 614 C C . ALA A 1 78 ? 7.563 -12.889 -16.131 1.00 96.31 78 ALA A C 1
ATOM 616 O O . ALA A 1 78 ? 7.057 -11.769 -16.235 1.00 96.31 78 ALA A O 1
ATOM 617 N N . PRO A 1 79 ? 6.901 -13.990 -16.533 1.00 96.44 79 PRO A N 1
ATOM 618 C CA . PRO A 1 79 ? 5.502 -13.915 -16.935 1.00 96.44 79 PRO A CA 1
ATOM 619 C C . PRO A 1 79 ? 4.646 -13.490 -15.737 1.00 96.44 79 PRO A C 1
ATOM 621 O O . PRO A 1 79 ? 4.953 -13.846 -14.596 1.00 96.44 79 PRO A O 1
ATOM 624 N N . ARG A 1 80 ? 3.546 -12.769 -15.991 1.00 95.75 80 ARG A N 1
ATOM 625 C CA . ARG A 1 80 ? 2.668 -12.195 -14.952 1.00 95.75 80 ARG A CA 1
ATOM 626 C C . ARG A 1 80 ? 2.289 -13.206 -13.861 1.00 95.75 80 ARG A C 1
ATOM 628 O O . ARG A 1 80 ? 2.424 -12.911 -12.678 1.00 95.75 80 ARG A O 1
ATOM 635 N N . ALA A 1 81 ? 1.916 -14.424 -14.257 1.00 92.19 81 ALA A N 1
ATOM 636 C CA . ALA A 1 81 ? 1.533 -15.507 -13.345 1.00 92.19 81 ALA A CA 1
ATOM 637 C C . ALA A 1 81 ? 2.667 -15.992 -12.414 1.00 92.19 81 ALA A C 1
ATOM 639 O O . ALA A 1 81 ? 2.400 -16.543 -11.348 1.00 92.19 81 ALA A O 1
ATOM 640 N N . ALA A 1 82 ? 3.935 -15.793 -12.787 1.00 95.38 82 ALA A N 1
ATOM 641 C CA . ALA A 1 82 ? 5.087 -16.187 -11.975 1.00 95.38 82 ALA A CA 1
ATOM 642 C C . ALA A 1 82 ? 5.595 -15.061 -11.058 1.00 95.38 82 ALA A C 1
ATOM 644 O O . ALA A 1 82 ? 6.303 -15.345 -10.092 1.00 95.38 82 ALA A O 1
ATOM 645 N N . MET A 1 83 ? 5.233 -13.799 -11.324 1.00 97.62 83 MET A N 1
ATOM 646 C CA . MET A 1 83 ? 5.795 -12.636 -10.624 1.00 97.62 83 MET A CA 1
ATOM 647 C C . MET A 1 83 ? 5.588 -12.699 -9.107 1.00 97.62 83 MET A C 1
ATOM 649 O O . MET A 1 83 ? 6.518 -12.405 -8.362 1.00 97.62 83 MET A O 1
ATOM 653 N N . LEU A 1 84 ? 4.421 -13.152 -8.633 1.00 95.88 84 LEU A N 1
ATOM 654 C CA . LEU A 1 84 ? 4.102 -13.246 -7.198 1.00 95.88 84 LEU A CA 1
ATOM 655 C C . LEU A 1 84 ? 5.060 -14.157 -6.411 1.00 95.88 84 LEU A C 1
ATOM 657 O O . LEU A 1 84 ? 5.226 -13.983 -5.205 1.00 95.88 84 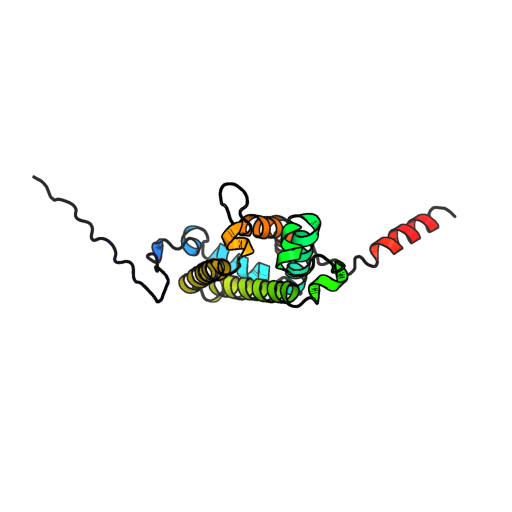LEU A O 1
ATOM 661 N N . LYS A 1 85 ? 5.718 -15.107 -7.087 1.00 95.88 85 LYS A N 1
ATOM 662 C CA . LYS A 1 85 ? 6.705 -16.020 -6.487 1.00 95.88 85 LYS A CA 1
ATOM 663 C C . LYS A 1 85 ? 8.126 -15.447 -6.504 1.00 95.88 85 LYS A C 1
ATOM 665 O O . LYS A 1 85 ? 9.025 -16.026 -5.899 1.00 95.88 85 LYS A O 1
ATOM 670 N N . MET A 1 86 ? 8.348 -14.322 -7.185 1.00 97.56 86 MET A N 1
ATOM 671 C CA . MET A 1 86 ? 9.671 -13.720 -7.314 1.00 97.56 86 MET A CA 1
ATOM 672 C C . MET A 1 86 ? 10.074 -13.031 -6.002 1.00 97.56 86 MET A C 1
ATOM 674 O O . MET A 1 86 ? 9.289 -12.244 -5.470 1.00 97.56 86 MET A O 1
ATOM 678 N N . PRO A 1 87 ? 11.293 -13.255 -5.472 1.00 97.56 87 PRO A N 1
ATOM 679 C CA . PRO A 1 87 ? 11.632 -12.874 -4.097 1.00 97.56 87 PRO A CA 1
ATOM 680 C C . PRO A 1 87 ? 11.478 -11.382 -3.781 1.00 97.56 87 PRO A C 1
ATOM 682 O O . PRO A 1 87 ? 10.974 -11.014 -2.720 1.00 97.56 87 PRO A O 1
ATOM 685 N N . LYS A 1 88 ? 11.910 -10.505 -4.696 1.00 97.88 88 LYS A N 1
ATOM 686 C CA . LYS A 1 88 ? 11.824 -9.051 -4.497 1.00 97.88 88 LYS A CA 1
ATOM 687 C C . LYS A 1 88 ? 10.383 -8.556 -4.603 1.00 97.88 88 LYS A C 1
ATOM 689 O O . LYS A 1 88 ? 9.944 -7.817 -3.726 1.00 97.88 88 LYS A O 1
ATOM 694 N N . PHE A 1 89 ? 9.657 -8.990 -5.632 1.00 98.50 89 PHE A N 1
ATOM 695 C CA . PHE A 1 89 ? 8.278 -8.574 -5.880 1.00 98.50 89 PHE A CA 1
ATOM 696 C C . PHE A 1 89 ? 7.297 -9.144 -4.847 1.00 98.50 89 PHE A C 1
ATOM 698 O O . PHE A 1 89 ? 6.657 -8.385 -4.124 1.00 98.50 89 PHE A O 1
ATOM 705 N N . GLY A 1 90 ? 7.258 -10.470 -4.681 1.00 98.06 90 GLY A N 1
ATOM 706 C CA . GLY A 1 90 ? 6.434 -11.132 -3.665 1.00 98.06 90 GLY A CA 1
ATOM 707 C C . GLY A 1 90 ? 6.792 -10.692 -2.243 1.00 98.06 90 GLY A C 1
ATOM 708 O O . GLY A 1 90 ? 5.917 -10.489 -1.401 1.00 98.06 90 GLY A O 1
ATOM 709 N N . GLY A 1 91 ? 8.080 -10.446 -1.984 1.00 98.38 91 GLY A N 1
ATOM 710 C CA . GLY A 1 91 ? 8.532 -9.874 -0.721 1.00 98.38 91 GLY A CA 1
ATOM 711 C C . GLY A 1 91 ? 8.082 -8.425 -0.504 1.00 98.38 91 GLY A C 1
ATOM 712 O O . GLY A 1 91 ? 7.889 -8.024 0.641 1.00 98.38 91 GLY A O 1
ATOM 713 N N . HIS A 1 92 ? 7.937 -7.608 -1.551 1.00 98.62 92 HIS A N 1
ATOM 714 C CA . HIS A 1 92 ? 7.403 -6.248 -1.418 1.00 98.62 92 HIS A CA 1
ATOM 715 C C . HIS A 1 92 ? 5.896 -6.266 -1.149 1.00 98.62 92 HIS A C 1
ATOM 717 O O . HIS A 1 92 ? 5.449 -5.566 -0.248 1.00 98.62 92 HIS A O 1
ATOM 723 N N . ILE A 1 93 ? 5.150 -7.138 -1.835 1.00 98.56 93 ILE A N 1
ATOM 724 C CA . ILE A 1 93 ? 3.717 -7.370 -1.589 1.00 98.56 93 ILE A CA 1
ATOM 725 C C . ILE A 1 93 ? 3.470 -7.730 -0.122 1.00 98.56 93 ILE A C 1
ATOM 727 O O . ILE A 1 93 ? 2.627 -7.114 0.525 1.00 98.56 93 ILE A O 1
ATOM 731 N N . LEU A 1 94 ? 4.245 -8.674 0.430 1.00 98.50 94 LEU A N 1
ATOM 732 C CA . LEU A 1 94 ? 4.141 -9.042 1.844 1.00 98.50 94 LEU A CA 1
ATOM 733 C C . LEU A 1 94 ? 4.392 -7.840 2.767 1.00 98.50 94 LEU A C 1
ATOM 735 O O . LEU A 1 94 ? 3.575 -7.566 3.638 1.00 98.50 94 LEU A O 1
ATOM 739 N N . ARG A 1 95 ? 5.483 -7.097 2.548 1.00 98.69 95 ARG A N 1
ATOM 740 C CA . ARG A 1 95 ? 5.830 -5.937 3.388 1.00 98.69 95 ARG A CA 1
ATOM 741 C C . ARG A 1 95 ? 4.802 -4.812 3.293 1.00 98.69 95 ARG A C 1
ATOM 743 O O . ARG A 1 95 ? 4.554 -4.145 4.290 1.00 98.69 95 ARG A O 1
ATOM 750 N N . PHE A 1 96 ? 4.226 -4.579 2.115 1.00 98.75 96 PHE A N 1
ATOM 751 C CA . PHE A 1 96 ? 3.189 -3.566 1.928 1.00 98.75 96 PHE A CA 1
ATOM 752 C C . PHE A 1 96 ? 1.891 -3.973 2.631 1.00 98.75 96 PHE A C 1
ATOM 754 O O . PHE A 1 96 ? 1.299 -3.164 3.341 1.00 98.75 96 PHE A O 1
ATOM 761 N N . TYR A 1 97 ? 1.486 -5.240 2.497 1.00 98.62 97 TYR A N 1
ATOM 762 C CA . TYR A 1 97 ? 0.358 -5.798 3.240 1.00 98.62 97 TYR A CA 1
ATOM 763 C C . TYR A 1 97 ? 0.554 -5.648 4.759 1.00 98.62 97 TYR A C 1
ATOM 765 O O . TYR A 1 97 ? -0.308 -5.090 5.433 1.00 98.62 97 TYR A O 1
ATOM 773 N N . GLU A 1 98 ? 1.708 -6.059 5.294 1.00 98.56 98 GLU A N 1
ATOM 774 C CA . GLU A 1 98 ? 2.031 -5.931 6.723 1.00 98.56 98 GLU A CA 1
ATOM 775 C C . GLU A 1 98 ? 2.060 -4.468 7.186 1.00 98.56 98 GLU A C 1
ATOM 777 O O . GLU A 1 98 ? 1.613 -4.152 8.289 1.00 98.56 98 GLU A O 1
ATOM 782 N N . PHE A 1 99 ? 2.555 -3.561 6.341 1.00 98.75 99 PHE A N 1
ATOM 783 C CA . PHE A 1 99 ? 2.531 -2.126 6.605 1.00 98.75 99 PHE A CA 1
ATOM 784 C C . PHE A 1 99 ? 1.096 -1.598 6.745 1.00 98.75 99 PHE A C 1
ATOM 786 O O . PHE A 1 99 ? 0.810 -0.897 7.716 1.00 98.75 99 PHE A O 1
ATOM 793 N N . MET A 1 100 ? 0.189 -1.959 5.830 1.00 98.62 100 MET A N 1
ATOM 794 C CA . MET A 1 100 ? -1.220 -1.547 5.888 1.00 98.62 100 MET A CA 1
ATOM 795 C C . MET A 1 100 ? -1.963 -2.190 7.066 1.00 98.62 100 MET A C 1
ATOM 797 O O . MET A 1 100 ? -2.739 -1.514 7.744 1.00 98.62 100 MET A O 1
ATOM 801 N N . GLU A 1 101 ? -1.680 -3.458 7.370 1.00 98.56 101 GLU A N 1
ATOM 802 C CA . GLU A 1 101 ? -2.228 -4.160 8.536 1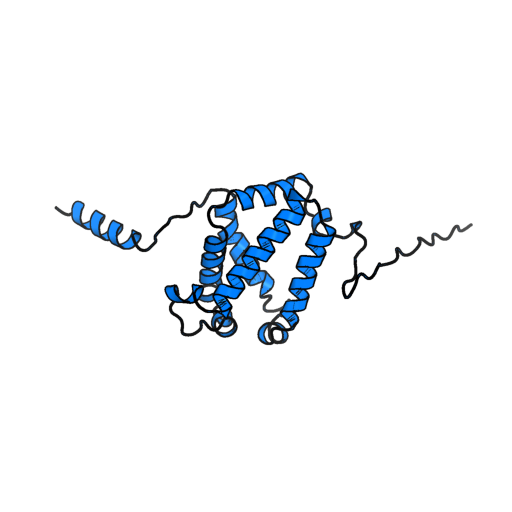.00 98.56 101 GLU A CA 1
ATOM 803 C C . GLU A 1 101 ? -1.853 -3.443 9.842 1.00 98.56 101 GLU A C 1
ATOM 805 O O . GLU A 1 101 ? -2.718 -3.110 10.655 1.00 98.56 101 GLU A O 1
ATOM 810 N N . GLN A 1 102 ? -0.567 -3.125 10.020 1.00 98.62 102 GLN A N 1
ATOM 811 C CA . GLN A 1 102 ? -0.085 -2.398 11.194 1.00 98.62 102 GLN A CA 1
ATOM 812 C C . GLN A 1 102 ? -0.640 -0.974 11.255 1.00 98.62 102 GLN A C 1
ATOM 814 O O . GLN A 1 102 ? -1.048 -0.518 12.324 1.00 98.62 102 GLN A O 1
ATOM 819 N N . LEU A 1 103 ? -0.662 -0.263 10.124 1.00 98.75 103 LEU A N 1
ATOM 820 C CA . LEU A 1 103 ? -1.124 1.120 10.063 1.00 98.75 103 LEU A CA 1
ATOM 821 C C . LEU A 1 103 ? -2.611 1.230 10.414 1.00 98.75 103 LEU A C 1
ATOM 823 O O . LEU A 1 103 ? -2.966 2.008 11.297 1.00 98.75 103 LEU A O 1
ATOM 827 N N . THR A 1 104 ? -3.470 0.424 9.784 1.00 98.62 104 THR A N 1
ATOM 828 C CA . THR A 1 104 ? -4.914 0.427 10.074 1.00 98.62 104 THR A CA 1
ATOM 829 C C . THR A 1 104 ? -5.198 -0.001 11.512 1.00 98.62 104 THR A C 1
ATOM 831 O O . THR A 1 104 ? -6.047 0.603 12.163 1.00 98.62 104 THR A O 1
ATOM 834 N N . SER A 1 105 ? -4.456 -0.975 12.054 1.00 98.69 105 SER A N 1
ATOM 835 C CA . SER A 1 105 ? -4.591 -1.376 13.459 1.00 98.69 105 SER A CA 1
ATOM 836 C C . SER A 1 105 ? -4.179 -0.263 14.430 1.00 98.69 105 SER A C 1
ATOM 838 O O . SER A 1 105 ? -4.846 -0.058 15.444 1.00 98.69 105 SER A O 1
ATOM 840 N N . MET A 1 106 ? -3.091 0.465 14.157 1.00 98.56 106 MET A N 1
ATOM 841 C CA . MET A 1 106 ? -2.678 1.586 15.009 1.00 98.56 106 MET A CA 1
ATOM 842 C C . MET A 1 106 ? -3.671 2.745 14.962 1.00 98.56 106 MET A C 1
ATOM 844 O O . MET A 1 106 ? -3.911 3.372 15.989 1.00 98.56 106 MET A O 1
ATOM 848 N N . LEU A 1 107 ? -4.253 3.020 13.793 1.00 98.31 107 LEU A N 1
ATOM 849 C CA . LEU A 1 107 ? -5.222 4.099 13.625 1.00 98.31 107 LEU A CA 1
ATOM 850 C C . LEU A 1 107 ? -6.582 3.758 14.246 1.00 98.31 107 LEU A C 1
ATOM 852 O O . LEU A 1 107 ? -7.101 4.559 15.015 1.00 98.31 107 LEU A O 1
ATOM 856 N N . GLY A 1 108 ? -7.157 2.602 13.907 1.00 97.94 108 GLY A N 1
ATOM 857 C CA . GLY A 1 108 ? -8.554 2.277 14.216 1.00 97.94 108 GLY A CA 1
ATOM 858 C C . GLY A 1 108 ? -8.785 1.348 15.406 1.00 97.94 108 GLY A C 1
ATOM 859 O O . GLY A 1 108 ? -9.920 1.264 15.867 1.00 97.94 108 GLY A O 1
ATOM 860 N N . THR A 1 109 ? -7.746 0.667 15.912 1.00 97.81 109 THR A N 1
ATOM 861 C CA . THR A 1 109 ? -7.863 -0.232 17.079 1.00 97.81 109 THR A CA 1
ATOM 862 C C . THR A 1 109 ? -7.225 0.371 18.325 1.00 97.81 109 THR A C 1
ATOM 864 O O . THR A 1 109 ? -7.889 0.527 19.345 1.00 97.81 109 THR A O 1
ATOM 867 N N . SER A 1 110 ? -5.924 0.681 18.273 1.00 97.94 110 SER A N 1
ATOM 868 C CA . SER A 1 110 ? -5.173 1.113 19.462 1.00 97.94 110 SER A CA 1
ATOM 869 C C . SER A 1 110 ? -5.087 2.627 19.638 1.00 97.94 110 SER A C 1
ATOM 871 O O . SER A 1 110 ? -4.567 3.072 20.658 1.00 97.94 110 SER A O 1
ATOM 873 N N . GLU A 1 111 ? -5.567 3.408 18.661 1.00 96.75 111 GLU A N 1
ATOM 874 C CA . GLU A 1 111 ? -5.468 4.878 18.635 1.00 96.75 111 GLU A CA 1
ATOM 875 C C . GLU A 1 111 ? -4.018 5.378 18.828 1.00 96.75 111 GLU A C 1
ATOM 877 O O . GLU A 1 111 ? -3.762 6.478 19.319 1.00 96.75 111 GLU A O 1
ATOM 882 N N . ASN A 1 112 ? -3.030 4.573 18.425 1.00 96.38 112 ASN A N 1
ATOM 883 C CA . ASN A 1 112 ? -1.614 4.922 18.485 1.00 96.38 112 ASN A CA 1
ATOM 884 C C . ASN A 1 112 ? -1.223 5.799 17.283 1.00 96.38 112 ASN A C 1
ATOM 886 O O . ASN A 1 112 ? -0.454 5.393 16.405 1.00 96.38 112 ASN A O 1
ATOM 890 N N . LEU A 1 113 ? -1.757 7.022 17.243 1.00 95.31 113 LEU A N 1
ATOM 891 C CA . LEU A 1 113 ? -1.567 7.964 16.133 1.00 95.31 113 LEU A CA 1
ATOM 892 C C . LEU A 1 113 ? -0.098 8.365 15.960 1.00 95.31 113 LEU A C 1
ATOM 894 O O . LEU A 1 113 ? 0.386 8.521 14.835 1.00 95.31 113 LEU A O 1
ATOM 898 N N . THR A 1 114 ? 0.635 8.486 17.067 1.00 93.69 114 THR A N 1
ATOM 899 C CA . THR A 1 114 ? 2.077 8.755 17.057 1.00 93.69 114 THR A CA 1
ATOM 900 C C . THR A 1 114 ? 2.844 7.604 16.408 1.00 93.69 114 THR A C 1
ATOM 902 O O . THR A 1 114 ? 3.683 7.843 15.538 1.00 93.69 114 THR A O 1
ATOM 905 N N . GLY A 1 115 ? 2.532 6.355 16.769 1.00 95.44 115 GLY A N 1
ATOM 906 C CA . GLY A 1 115 ? 3.128 5.162 16.165 1.00 95.44 115 GLY A CA 1
ATOM 907 C C . GLY A 1 115 ? 2.807 5.033 14.676 1.00 95.44 115 GLY A C 1
ATOM 908 O O . GLY A 1 115 ? 3.715 4.790 13.879 1.00 95.44 115 GLY A O 1
ATOM 909 N N . ALA A 1 116 ? 1.557 5.293 14.283 1.00 97.06 116 ALA A N 1
ATOM 910 C CA . ALA A 1 116 ? 1.136 5.332 12.884 1.00 97.06 116 ALA A CA 1
ATOM 911 C C . ALA A 1 116 ? 1.967 6.340 12.077 1.00 97.06 116 ALA A C 1
ATOM 913 O O . ALA A 1 116 ? 2.585 5.991 11.067 1.00 97.06 116 ALA A O 1
ATOM 914 N N . TRP A 1 117 ? 2.079 7.577 12.566 1.00 95.75 117 TRP A N 1
ATOM 915 C CA . TRP A 1 117 ? 2.851 8.611 11.882 1.00 95.75 117 TRP A CA 1
ATOM 916 C C . TRP A 1 117 ? 4.344 8.284 11.797 1.00 95.75 117 TRP A C 1
ATOM 918 O O . TRP A 1 117 ? 4.980 8.471 10.753 1.00 95.75 117 TRP A O 1
ATOM 928 N N . GLN A 1 118 ? 4.911 7.736 12.872 1.00 94.88 118 GLN A N 1
ATOM 929 C CA . GLN A 1 118 ? 6.298 7.284 12.897 1.00 94.88 118 GLN A CA 1
ATOM 930 C C . GLN A 1 118 ? 6.551 6.138 11.913 1.00 94.88 118 GLN A C 1
ATOM 932 O O . GLN A 1 118 ? 7.575 6.172 11.224 1.00 94.88 118 GLN A O 1
ATOM 937 N N . LEU A 1 119 ? 5.640 5.163 11.806 1.00 97.19 119 LEU A N 1
ATOM 938 C CA . LEU A 1 119 ? 5.741 4.038 10.873 1.00 97.19 119 LEU A CA 1
ATOM 939 C C . LEU A 1 119 ? 5.804 4.530 9.424 1.00 97.19 119 LEU A C 1
ATOM 941 O O . LEU A 1 119 ? 6.737 4.172 8.700 1.00 97.19 119 LEU A O 1
ATOM 945 N N . VAL A 1 120 ? 4.876 5.402 9.019 1.00 97.50 120 VAL A N 1
ATOM 946 C CA . VAL A 1 120 ? 4.839 5.955 7.654 1.00 97.50 120 VAL A CA 1
ATOM 947 C C . VAL A 1 120 ? 6.111 6.744 7.351 1.00 97.50 120 VAL A C 1
ATOM 949 O O . VAL A 1 120 ? 6.784 6.490 6.351 1.00 97.50 120 VAL A O 1
ATOM 952 N N . ARG A 1 121 ? 6.529 7.641 8.253 1.00 95.38 121 ARG A N 1
ATOM 953 C CA . ARG A 1 121 ? 7.748 8.443 8.054 1.00 95.38 121 ARG A CA 1
ATOM 954 C C . ARG A 1 121 ? 9.014 7.588 8.023 1.00 95.38 121 ARG A C 1
ATOM 956 O O . ARG A 1 121 ? 9.924 7.869 7.245 1.00 95.38 121 ARG A O 1
ATOM 963 N N . LYS A 1 122 ? 9.110 6.566 8.880 1.00 96.19 122 LYS A N 1
ATOM 964 C CA . LYS A 1 122 ? 10.244 5.627 8.905 1.00 96.19 122 LYS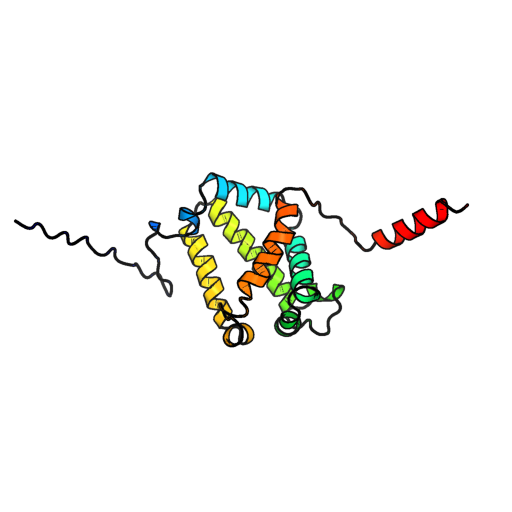 A CA 1
ATOM 965 C C . LYS A 1 122 ? 10.321 4.834 7.604 1.00 96.19 122 LYS A C 1
ATOM 967 O O . LYS A 1 122 ? 11.417 4.683 7.072 1.00 96.19 122 LYS A O 1
ATOM 972 N N . THR A 1 123 ? 9.177 4.392 7.092 1.00 97.19 123 THR A N 1
ATOM 973 C CA . THR A 1 123 ? 9.076 3.674 5.819 1.00 97.19 123 THR A CA 1
ATOM 974 C C . THR A 1 123 ? 9.479 4.574 4.653 1.00 97.19 123 THR A C 1
ATOM 976 O O . THR A 1 123 ? 10.321 4.179 3.858 1.00 97.19 123 THR A O 1
ATOM 979 N N . GLY A 1 124 ? 9.016 5.825 4.593 1.00 95.44 124 GLY A N 1
ATOM 980 C CA . GLY A 1 124 ? 9.477 6.774 3.569 1.00 95.44 124 GLY A CA 1
ATOM 981 C C . GLY A 1 124 ? 10.999 6.982 3.590 1.00 95.44 124 GLY A C 1
ATOM 982 O O . GLY A 1 124 ? 11.661 6.883 2.560 1.00 95.44 124 GLY A O 1
ATOM 983 N N . ARG A 1 125 ? 11.595 7.166 4.779 1.00 95.44 125 ARG A N 1
ATOM 984 C CA . ARG A 1 125 ? 13.059 7.299 4.919 1.00 95.44 125 ARG A CA 1
ATOM 985 C C . ARG A 1 125 ? 13.826 6.043 4.505 1.00 95.44 125 ARG A C 1
ATOM 987 O O . ARG A 1 125 ? 14.933 6.163 3.990 1.00 95.44 125 ARG A O 1
ATOM 994 N N . SER A 1 126 ? 13.290 4.844 4.744 1.00 94.75 126 SER A N 1
ATOM 995 C CA . SER A 1 126 ? 13.977 3.609 4.343 1.00 94.75 126 SER A CA 1
ATOM 996 C C . SER A 1 126 ? 14.017 3.435 2.824 1.00 94.75 126 SER A C 1
ATOM 998 O O . SER A 1 126 ? 14.981 2.863 2.315 1.00 94.75 126 SER A O 1
ATOM 1000 N N . HIS A 1 127 ? 13.032 3.977 2.105 1.00 97.31 127 HIS A N 1
ATOM 1001 C CA . HIS A 1 127 ? 12.964 3.911 0.646 1.00 97.31 127 HIS A CA 1
ATOM 1002 C C . HIS A 1 127 ? 13.994 4.805 -0.059 1.00 97.31 127 HIS A C 1
ATOM 1004 O O . HIS A 1 127 ? 14.347 4.506 -1.193 1.00 97.31 127 HIS A O 1
ATOM 1010 N N . VAL A 1 128 ? 14.580 5.800 0.622 1.00 92.81 128 VAL A N 1
ATOM 1011 C CA . VAL A 1 128 ? 15.717 6.586 0.092 1.00 92.81 128 VAL A CA 1
ATOM 1012 C C . VAL A 1 128 ? 16.933 5.698 -0.201 1.00 92.81 128 VAL A C 1
ATOM 1014 O O . VAL A 1 128 ? 17.722 5.999 -1.081 1.00 92.81 128 VAL A O 1
ATOM 1017 N N . LYS A 1 129 ? 17.071 4.552 0.483 1.00 92.69 129 LYS A N 1
ATOM 1018 C CA . LYS A 1 129 ? 18.156 3.589 0.223 1.00 92.69 129 LYS A CA 1
ATOM 1019 C C . LYS A 1 129 ? 17.961 2.773 -1.062 1.00 92.69 129 LYS A C 1
ATOM 1021 O O . LYS A 1 129 ? 18.820 1.961 -1.398 1.00 92.69 129 LYS A O 1
ATOM 1026 N N . GLN A 1 130 ? 16.822 2.909 -1.740 1.00 94.19 130 GLN A N 1
ATOM 1027 C CA . GLN A 1 130 ? 16.588 2.261 -3.025 1.00 94.19 130 GLN A CA 1
ATOM 1028 C C . GLN A 1 130 ? 17.151 3.160 -4.122 1.00 94.19 130 GLN A C 1
ATOM 1030 O O . GLN A 1 130 ? 16.548 4.182 -4.430 1.00 94.19 130 GLN A O 1
ATOM 1035 N N . GLY A 1 131 ? 18.272 2.766 -4.736 1.00 96.12 131 GLY A N 1
ATOM 1036 C CA . GLY A 1 131 ? 18.973 3.609 -5.718 1.00 96.12 131 GLY A CA 1
ATOM 1037 C C . GLY A 1 131 ? 18.094 4.074 -6.887 1.00 96.12 131 GLY A C 1
ATOM 1038 O O . GLY A 1 131 ? 18.258 5.184 -7.376 1.00 96.12 131 GLY A O 1
ATOM 1039 N N . PHE A 1 132 ? 17.099 3.273 -7.288 1.00 97.19 132 PHE A N 1
ATOM 1040 C CA . PHE A 1 132 ? 16.102 3.705 -8.272 1.00 97.19 132 PHE A CA 1
ATOM 1041 C C . PHE A 1 132 ? 15.288 4.912 -7.784 1.00 97.19 132 PHE A C 1
ATOM 1043 O O . PHE A 1 132 ? 15.167 5.894 -8.506 1.00 97.19 132 PHE A O 1
ATOM 1050 N N . LEU A 1 133 ? 14.751 4.864 -6.562 1.00 97.06 133 LEU A N 1
ATOM 1051 C CA . LEU A 1 133 ? 13.968 5.973 -6.015 1.00 97.06 133 LEU A CA 1
ATOM 1052 C C . LEU A 1 133 ? 14.858 7.174 -5.698 1.00 97.06 133 LEU A C 1
ATOM 1054 O O . LEU A 1 133 ? 14.446 8.293 -5.950 1.00 97.06 133 LEU A O 1
ATOM 1058 N N . GLU A 1 134 ? 16.081 6.965 -5.213 1.00 95.50 134 GLU A N 1
ATOM 1059 C CA . GLU A 1 134 ? 17.037 8.056 -4.982 1.00 95.50 134 GLU A CA 1
ATOM 1060 C C . GLU A 1 134 ? 17.280 8.897 -6.245 1.00 95.50 134 GLU A C 1
ATOM 1062 O O . GLU A 1 134 ? 17.367 10.118 -6.164 1.00 95.50 134 GLU A O 1
ATOM 1067 N N . GLN A 1 135 ? 17.351 8.249 -7.409 1.00 95.69 135 GLN A N 1
ATOM 1068 C CA . GLN A 1 135 ? 17.636 8.914 -8.682 1.00 95.69 135 GLN A CA 1
ATOM 1069 C C . GLN A 1 135 ? 16.389 9.453 -9.387 1.00 95.69 135 GLN A C 1
ATOM 1071 O O . GLN A 1 135 ? 16.484 10.451 -10.093 1.00 95.69 135 GLN A O 1
ATOM 1076 N N . ASN A 1 136 ? 15.240 8.787 -9.234 1.00 96.69 136 ASN A N 1
ATOM 1077 C CA . ASN A 1 136 ? 14.070 9.036 -10.082 1.00 96.69 136 ASN A CA 1
ATOM 1078 C C . ASN A 1 136 ? 12.859 9.596 -9.318 1.00 96.69 136 ASN A C 1
ATOM 1080 O O . ASN A 1 136 ? 11.919 10.067 -9.951 1.00 96.69 136 ASN A O 1
ATOM 1084 N N . GLN A 1 137 ? 12.836 9.548 -7.980 1.00 96.31 137 GLN A N 1
ATOM 1085 C CA . GLN A 1 137 ? 11.739 10.119 -7.196 1.00 96.31 137 GLN A CA 1
ATOM 1086 C C . GLN A 1 137 ? 11.775 11.648 -7.289 1.00 96.31 137 GLN A C 1
ATOM 1088 O O . GLN A 1 137 ? 12.616 12.299 -6.669 1.00 96.31 137 GLN A O 1
ATOM 1093 N N . ASN A 1 138 ? 10.817 12.229 -8.008 1.00 94.00 138 ASN A N 1
ATOM 1094 C CA . ASN A 1 138 ? 10.764 13.662 -8.270 1.00 94.00 138 ASN A CA 1
ATOM 1095 C C . ASN A 1 138 ? 9.320 14.175 -8.192 1.00 94.00 138 ASN A C 1
ATOM 1097 O O . ASN A 1 138 ? 8.460 13.748 -8.955 1.00 94.00 138 ASN A O 1
ATOM 1101 N N . GLN A 1 139 ? 9.049 15.123 -7.290 1.00 87.88 139 GLN A N 1
ATOM 1102 C CA . GLN A 1 139 ? 7.703 15.686 -7.104 1.00 87.88 139 GLN A CA 1
ATOM 1103 C C . GLN A 1 139 ? 7.189 16.475 -8.316 1.00 87.88 139 GLN A C 1
ATOM 1105 O O . GLN A 1 139 ? 5.983 16.627 -8.459 1.00 87.88 139 GLN A O 1
ATOM 1110 N N . MET A 1 140 ? 8.084 16.973 -9.171 1.00 87.50 140 MET A N 1
ATOM 1111 C CA . MET A 1 140 ? 7.720 17.753 -10.357 1.00 87.50 140 MET A CA 1
ATOM 1112 C C . MET A 1 140 ? 7.563 16.890 -11.614 1.00 87.50 140 MET A C 1
ATOM 1114 O O . MET A 1 140 ? 7.140 17.403 -12.645 1.00 87.50 140 MET A O 1
ATOM 1118 N N . GLU A 1 141 ? 7.930 15.607 -11.547 1.00 92.25 141 GLU A N 1
ATOM 1119 C CA . GLU A 1 141 ? 7.977 14.722 -12.714 1.00 92.25 141 GLU A CA 1
ATOM 1120 C C . GLU A 1 141 ? 7.293 13.384 -12.431 1.00 92.25 141 GLU A C 1
ATOM 1122 O O . GLU A 1 141 ? 6.206 13.128 -12.943 1.00 92.25 141 GLU A O 1
ATOM 1127 N N . LYS A 1 142 ? 7.900 12.539 -11.589 1.00 93.81 142 LYS A N 1
ATOM 1128 C CA . LYS A 1 142 ? 7.355 11.235 -11.205 1.00 93.81 142 LYS A CA 1
ATOM 1129 C C . LYS A 1 142 ? 7.508 10.989 -9.709 1.00 93.81 142 LYS A C 1
ATOM 1131 O O . LYS A 1 142 ? 8.595 10.719 -9.192 1.00 93.81 142 LYS A O 1
ATOM 1136 N N . ASN A 1 143 ? 6.378 11.018 -9.014 1.00 97.75 143 ASN A N 1
ATOM 1137 C CA . ASN A 1 143 ? 6.277 10.601 -7.627 1.00 97.75 143 ASN A CA 1
ATOM 1138 C C . ASN A 1 143 ? 5.811 9.139 -7.562 1.00 97.75 143 ASN A C 1
ATOM 1140 O O . ASN A 1 143 ? 4.619 8.855 -7.635 1.00 97.75 143 ASN A O 1
ATOM 1144 N N . TYR A 1 144 ? 6.738 8.194 -7.392 1.00 98.00 144 TYR A N 1
ATOM 1145 C CA . TYR A 1 144 ? 6.418 6.761 -7.406 1.00 98.00 144 TYR A CA 1
ATOM 1146 C C . TYR A 1 144 ? 5.525 6.326 -6.240 1.00 98.00 144 TYR A C 1
ATOM 1148 O O . TYR A 1 144 ? 4.754 5.380 -6.389 1.00 98.00 144 TYR A O 1
ATOM 1156 N N . PHE A 1 145 ? 5.585 7.008 -5.090 1.00 97.94 145 PHE A N 1
ATOM 1157 C CA . PHE A 1 145 ? 4.652 6.732 -3.994 1.00 97.94 145 PHE A CA 1
ATOM 1158 C C . PHE A 1 145 ? 3.220 7.090 -4.382 1.00 97.94 145 PHE A C 1
ATOM 1160 O O . PHE A 1 145 ? 2.305 6.320 -4.116 1.00 97.94 145 PHE A O 1
ATOM 1167 N N . GLU A 1 146 ? 3.037 8.237 -5.027 1.00 97.69 146 GLU A N 1
ATOM 1168 C CA . GLU A 1 146 ? 1.732 8.679 -5.511 1.00 97.69 146 GLU A CA 1
ATOM 1169 C C . GLU A 1 146 ? 1.219 7.784 -6.637 1.00 97.69 146 GLU A C 1
ATOM 1171 O O . GLU A 1 146 ? 0.080 7.346 -6.564 1.00 97.69 146 GLU A O 1
ATOM 1176 N N . ILE A 1 147 ? 2.066 7.407 -7.601 1.00 98.12 147 ILE A N 1
ATOM 1177 C C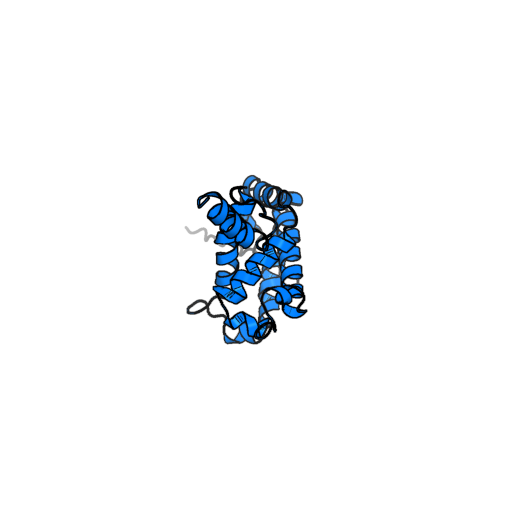A . ILE A 1 147 ? 1.697 6.453 -8.660 1.00 98.12 147 ILE A CA 1
ATOM 1178 C C . ILE A 1 147 ? 1.163 5.154 -8.048 1.00 98.12 147 ILE A C 1
ATOM 1180 O O . ILE A 1 147 ? 0.067 4.717 -8.387 1.00 98.12 147 ILE A O 1
ATOM 1184 N N . VAL A 1 148 ? 1.907 4.554 -7.112 1.00 98.25 148 VAL A N 1
ATOM 1185 C CA . VAL A 1 148 ? 1.490 3.309 -6.453 1.00 98.25 148 VAL A CA 1
ATOM 1186 C C . VAL A 1 148 ? 0.171 3.510 -5.708 1.00 98.25 148 VAL A C 1
ATOM 1188 O O . VAL A 1 148 ? -0.773 2.754 -5.929 1.00 98.25 148 VAL A O 1
ATOM 1191 N N . ILE A 1 149 ? 0.079 4.525 -4.844 1.00 98.25 149 ILE A N 1
ATOM 1192 C CA . ILE A 1 149 ? -1.104 4.737 -4.003 1.00 98.25 149 ILE A CA 1
ATOM 1193 C C . ILE A 1 149 ? -2.338 5.135 -4.821 1.00 98.25 149 ILE A C 1
ATOM 1195 O O . ILE A 1 149 ? -3.433 4.720 -4.459 1.00 98.25 149 ILE A O 1
ATOM 1199 N N . ASN A 1 150 ? -2.195 5.833 -5.947 1.00 98.31 150 ASN A N 1
ATOM 1200 C CA . ASN A 1 150 ? -3.319 6.152 -6.830 1.00 98.31 150 ASN A CA 1
ATOM 1201 C C . ASN A 1 150 ? -3.943 4.885 -7.423 1.00 98.31 150 ASN A C 1
ATOM 1203 O O . ASN A 1 150 ? -5.164 4.748 -7.410 1.00 98.31 150 ASN A O 1
ATOM 1207 N N . VAL A 1 151 ? -3.130 3.900 -7.824 1.00 98.25 151 VAL A N 1
ATOM 1208 C CA . VAL A 1 151 ? -3.671 2.603 -8.263 1.00 98.25 151 VAL A CA 1
ATOM 1209 C C . VAL A 1 151 ? -4.355 1.872 -7.102 1.00 98.25 151 VAL A C 1
ATOM 1211 O O . VAL A 1 151 ? -5.391 1.244 -7.301 1.00 98.25 151 VAL A O 1
ATOM 1214 N N . PHE A 1 152 ? -3.848 1.985 -5.868 1.00 98.12 152 PHE A N 1
ATOM 1215 C CA . PHE A 1 152 ? -4.569 1.472 -4.697 1.00 98.12 152 PHE A CA 1
ATOM 1216 C C . PHE A 1 152 ? -5.900 2.193 -4.471 1.00 98.12 152 PHE A C 1
ATOM 1218 O O . PHE A 1 152 ? -6.884 1.528 -4.183 1.00 98.12 152 PHE A O 1
ATOM 1225 N N . ILE A 1 153 ? -5.974 3.515 -4.619 1.00 97.25 153 ILE A N 1
ATOM 1226 C CA . ILE A 1 153 ? -7.234 4.260 -4.491 1.00 97.25 153 ILE A CA 1
ATOM 1227 C C . ILE A 1 153 ? -8.251 3.738 -5.511 1.00 97.25 153 ILE A C 1
ATOM 1229 O O . ILE A 1 153 ? -9.365 3.385 -5.136 1.00 97.25 153 ILE A O 1
ATOM 1233 N N . GLU A 1 154 ? -7.855 3.605 -6.776 1.00 97.06 154 GLU A N 1
ATOM 1234 C CA . GLU A 1 154 ? -8.745 3.142 -7.845 1.00 97.06 154 GLU A CA 1
ATOM 1235 C C . GLU A 1 154 ? -9.158 1.673 -7.697 1.00 97.06 154 GLU A C 1
ATOM 1237 O O . GLU A 1 154 ? -10.293 1.315 -8.003 1.00 97.06 154 GLU A O 1
ATOM 1242 N N . ARG A 1 155 ? -8.241 0.802 -7.257 1.00 95.88 155 ARG A N 1
ATOM 1243 C CA . ARG A 1 155 ? -8.455 -0.652 -7.271 1.00 95.88 155 ARG A CA 1
ATOM 1244 C C . ARG A 1 155 ? -8.863 -1.239 -5.931 1.00 95.88 155 ARG A C 1
ATOM 1246 O O . ARG A 1 155 ? -9.591 -2.218 -5.932 1.00 95.88 155 ARG A O 1
ATOM 1253 N N . LEU A 1 156 ? -8.410 -0.693 -4.803 1.00 97.00 156 LEU A N 1
ATOM 1254 C CA . LEU A 1 156 ? -8.704 -1.225 -3.467 1.00 97.00 156 LEU A CA 1
ATOM 1255 C C . LEU A 1 156 ? -10.045 -0.723 -2.925 1.00 97.00 156 LEU A C 1
ATOM 1257 O O . LEU A 1 156 ? -10.742 -1.491 -2.266 1.00 97.00 156 LEU A O 1
ATOM 1261 N N . ILE A 1 157 ? -10.416 0.539 -3.183 1.00 96.62 157 ILE A N 1
ATOM 1262 C CA . ILE A 1 157 ? -11.662 1.119 -2.650 1.00 96.62 157 ILE A CA 1
ATOM 1263 C C . ILE A 1 157 ? -12.897 0.300 -3.052 1.00 96.62 157 ILE A C 1
ATOM 1265 O O . ILE A 1 157 ? -13.668 -0.012 -2.147 1.00 96.62 157 ILE A O 1
ATOM 1269 N N . PRO A 1 158 ? -13.064 -0.151 -4.313 1.00 96.75 158 PRO A N 1
ATOM 1270 C CA . PRO A 1 158 ? -14.194 -1.008 -4.685 1.00 96.75 158 PRO A CA 1
ATOM 1271 C C . PRO A 1 158 ? -14.289 -2.311 -3.874 1.00 96.75 158 PRO A C 1
ATOM 1273 O O . PRO A 1 158 ? -15.388 -2.774 -3.576 1.00 96.75 158 PRO A O 1
ATOM 1276 N N . PHE A 1 159 ? -13.158 -2.900 -3.462 1.00 95.44 159 PHE A N 1
ATOM 1277 C CA . PHE A 1 159 ? -13.176 -4.052 -2.549 1.00 95.44 159 PHE A CA 1
ATOM 1278 C C . PHE A 1 159 ? -13.578 -3.644 -1.127 1.00 95.44 159 PHE A C 1
ATOM 1280 O O . PHE A 1 159 ? -14.339 -4.355 -0.476 1.00 95.44 159 PHE A O 1
ATOM 1287 N N . LEU A 1 160 ? -13.097 -2.496 -0.638 1.00 95.50 160 LEU A N 1
ATOM 1288 C CA . LEU A 1 160 ? -13.421 -1.985 0.702 1.00 95.50 160 LEU A CA 1
ATOM 1289 C C . LEU A 1 160 ? -14.896 -1.577 0.845 1.00 95.50 160 LEU A C 1
ATOM 1291 O O . LEU A 1 160 ? -15.452 -1.693 1.939 1.00 95.50 160 LEU A O 1
ATOM 1295 N N . THR A 1 161 ? -15.523 -1.098 -0.233 1.00 94.81 161 THR A N 1
ATOM 1296 C CA . THR A 1 161 ? -16.953 -0.748 -0.270 1.00 94.81 161 THR A CA 1
ATOM 1297 C C . THR A 1 161 ? -17.854 -1.956 -0.527 1.00 94.81 161 THR A C 1
ATOM 1299 O O . THR A 1 161 ? -19.060 -1.868 -0.309 1.00 94.81 161 THR A O 1
ATOM 1302 N N . GLY A 1 162 ? -17.284 -3.092 -0.945 1.00 91.25 162 GLY A N 1
ATOM 1303 C CA . GLY A 1 162 ? -18.026 -4.292 -1.333 1.00 91.25 162 GLY A CA 1
ATOM 1304 C C . GLY A 1 162 ? -18.635 -4.225 -2.739 1.00 91.25 162 GLY A C 1
ATOM 1305 O O . GLY A 1 162 ? -19.351 -5.144 -3.128 1.00 91.25 162 GLY A O 1
ATOM 1306 N N . GLU A 1 163 ? -18.347 -3.173 -3.513 1.00 91.00 163 GLU A N 1
ATOM 1307 C CA . GLU A 1 163 ? -18.743 -3.052 -4.925 1.00 91.00 163 GLU A CA 1
ATOM 1308 C C . GLU A 1 163 ? -18.053 -4.099 -5.803 1.00 91.00 163 GLU A C 1
ATOM 1310 O O . GLU A 1 163 ? -18.626 -4.585 -6.778 1.00 91.00 163 GLU A O 1
ATOM 1315 N N . GLN A 1 164 ? -16.827 -4.475 -5.439 1.00 85.56 164 GLN A N 1
ATOM 1316 C CA . GLN A 1 164 ? -16.082 -5.544 -6.077 1.00 85.56 164 GLN A CA 1
ATOM 1317 C C . GLN A 1 164 ? -15.869 -6.692 -5.093 1.00 85.56 164 GLN A C 1
ATOM 1319 O O . GLN A 1 164 ? -15.212 -6.552 -4.064 1.00 85.56 164 GLN A O 1
ATOM 1324 N N . VAL A 1 165 ? -16.390 -7.864 -5.444 1.00 77.75 165 VAL A N 1
ATOM 1325 C CA . VAL A 1 165 ? -16.109 -9.114 -4.733 1.00 77.75 165 VAL A CA 1
ATOM 1326 C C . VAL A 1 165 ? -14.938 -9.807 -5.423 1.00 77.75 165 VAL A C 1
ATOM 1328 O O . VAL A 1 165 ? -14.748 -9.675 -6.637 1.00 77.75 165 VAL A O 1
ATOM 1331 N N . ARG A 1 166 ? -14.132 -10.556 -4.664 1.00 67.31 166 ARG A N 1
ATOM 1332 C CA . ARG A 1 166 ? -13.082 -11.415 -5.221 1.00 67.31 166 ARG A CA 1
ATOM 1333 C C . ARG A 1 166 ? -13.726 -12.429 -6.173 1.00 67.31 166 ARG A C 1
ATOM 1335 O O . ARG A 1 166 ? -14.240 -13.455 -5.743 1.00 67.31 166 ARG A O 1
ATOM 1342 N N . VAL A 1 167 ? -13.694 -12.151 -7.476 1.00 54.78 167 VAL A N 1
ATOM 1343 C CA . VAL A 1 167 ? -13.984 -13.160 -8.497 1.00 54.78 167 VAL A CA 1
ATOM 1344 C C . VAL A 1 167 ? -12.760 -14.063 -8.533 1.00 54.78 167 VAL A C 1
ATOM 1346 O O . VAL A 1 167 ? -11.771 -13.764 -9.202 1.00 54.78 167 VAL A O 1
ATOM 1349 N N . MET A 1 168 ? -12.783 -15.125 -7.725 1.00 43.06 168 MET A N 1
ATOM 1350 C CA . MET A 1 168 ? -11.823 -16.204 -7.890 1.00 43.06 168 MET A CA 1
ATOM 1351 C C . MET A 1 168 ? -11.971 -16.721 -9.323 1.00 43.06 168 MET A C 1
ATOM 1353 O O . MET A 1 168 ? -13.042 -17.175 -9.715 1.00 43.06 168 MET A O 1
ATOM 1357 N N . ASP A 1 169 ? -10.864 -16.645 -10.058 1.00 36.03 169 ASP A N 1
ATOM 1358 C CA . ASP A 1 169 ? -10.593 -17.369 -11.296 1.00 36.03 169 ASP A CA 1
ATOM 1359 C C . ASP A 1 169 ? -10.950 -16.694 -12.642 1.00 36.03 169 ASP A C 1
ATOM 1361 O O . ASP A 1 169 ? -11.937 -17.011 -13.303 1.00 36.03 169 ASP A O 1
ATOM 1365 N N . ARG A 1 170 ? -10.036 -15.845 -13.141 1.00 41.75 170 ARG A N 1
ATOM 1366 C CA . ARG A 1 170 ? -9.956 -15.510 -14.580 1.00 41.75 170 ARG A CA 1
ATOM 1367 C C . ARG A 1 170 ? -9.306 -16.623 -15.424 1.00 41.75 170 ARG A C 1
ATOM 1369 O O . ARG A 1 170 ? -8.861 -16.335 -16.526 1.00 41.75 170 ARG A O 1
ATOM 1376 N N . SER A 1 171 ? -9.227 -17.871 -14.947 1.00 40.75 171 SER A N 1
ATOM 1377 C CA . SER A 1 171 ? -8.990 -19.028 -15.830 1.00 40.75 171 SER A CA 1
ATOM 1378 C C . SER A 1 171 ? -10.281 -19.716 -16.289 1.00 40.75 171 SER A C 1
ATOM 1380 O O . SER A 1 171 ? -10.222 -20.593 -17.138 1.00 40.75 171 SER A O 1
ATOM 1382 N N . ARG A 1 172 ? -11.457 -19.271 -15.814 1.00 41.06 172 ARG A N 1
ATOM 1383 C CA . ARG A 1 172 ? -12.769 -19.792 -16.249 1.00 41.06 172 ARG A CA 1
ATOM 1384 C C . ARG A 1 172 ? -13.589 -18.857 -17.134 1.00 41.06 172 ARG A C 1
ATOM 1386 O O . ARG A 1 172 ? -14.594 -19.280 -17.696 1.00 41.06 172 ARG A O 1
ATOM 1393 N N . SER A 1 173 ? -13.199 -17.591 -17.261 1.00 39.53 173 SER A N 1
ATOM 1394 C CA . SER A 1 173 ? -13.979 -16.612 -18.031 1.00 39.53 173 SER A CA 1
ATOM 1395 C C . SER A 1 173 ? -13.848 -16.793 -19.546 1.00 39.53 173 SER A C 1
ATOM 1397 O O . SER A 1 173 ? -14.786 -16.458 -20.265 1.00 39.53 173 SER A O 1
ATOM 1399 N N . ASP A 1 174 ? -12.750 -17.388 -20.018 1.00 40.47 174 ASP A N 1
ATOM 1400 C CA . ASP A 1 174 ? -12.560 -17.658 -21.447 1.00 40.47 174 ASP A CA 1
ATOM 1401 C C . ASP A 1 174 ? -13.330 -18.914 -21.904 1.00 40.47 174 ASP A C 1
ATOM 1403 O O . ASP A 1 174 ? -13.808 -18.955 -23.034 1.00 40.47 174 ASP A O 1
ATOM 1407 N N . ASP A 1 175 ? -13.588 -19.879 -21.012 1.00 38.34 175 ASP A N 1
ATOM 1408 C CA . ASP A 1 175 ? -14.387 -21.074 -21.336 1.00 38.34 175 ASP A CA 1
ATOM 1409 C C . ASP A 1 175 ? -15.901 -20.803 -21.336 1.00 38.34 175 ASP A C 1
ATOM 1411 O O . ASP A 1 175 ? -16.651 -21.434 -22.084 1.00 38.34 175 ASP A O 1
ATOM 1415 N N . ILE A 1 176 ? -16.377 -19.835 -20.544 1.00 46.59 176 ILE A N 1
ATOM 1416 C CA . ILE A 1 176 ? -17.812 -19.505 -20.479 1.00 46.59 176 ILE A CA 1
ATOM 1417 C C . ILE A 1 176 ? -18.270 -18.774 -21.749 1.00 46.59 176 ILE A C 1
ATOM 1419 O O . ILE A 1 176 ? -19.374 -19.030 -22.231 1.00 46.59 176 ILE A O 1
ATOM 1423 N N . ILE A 1 177 ? -17.428 -17.919 -22.343 1.00 44.00 177 ILE A N 1
ATOM 1424 C CA . ILE A 1 177 ? -17.775 -17.240 -23.604 1.00 44.00 177 ILE A CA 1
ATOM 1425 C C . ILE A 1 177 ? -17.790 -18.232 -24.776 1.00 44.00 177 ILE A C 1
ATOM 1427 O O . ILE A 1 177 ? -18.665 -18.139 -25.639 1.00 44.00 177 ILE A O 1
ATOM 1431 N N . VAL A 1 178 ? -16.891 -19.223 -24.781 1.00 47.12 178 VAL A N 1
ATOM 1432 C CA . VAL A 1 178 ? -16.871 -20.258 -25.826 1.00 47.12 178 VAL A CA 1
ATOM 1433 C C . VAL A 1 178 ? -18.068 -21.206 -25.691 1.00 47.12 178 VAL A C 1
ATOM 1435 O O . VAL A 1 178 ? -18.686 -21.538 -26.702 1.00 47.12 178 VAL A O 1
ATOM 1438 N N . HIS A 1 179 ? -18.475 -21.581 -24.473 1.00 39.12 179 HIS A N 1
ATOM 1439 C CA . HIS A 1 179 ? -19.641 -22.454 -24.289 1.00 39.12 179 HIS A CA 1
ATOM 1440 C C . HIS A 1 179 ? -20.982 -21.775 -24.614 1.00 39.12 179 HIS A C 1
ATOM 1442 O O . HIS A 1 179 ? -21.817 -22.385 -25.282 1.00 39.12 179 HIS A O 1
ATOM 1448 N N . LEU A 1 180 ? -21.174 -20.502 -24.246 1.00 43.25 180 LEU A N 1
ATOM 1449 C CA . LEU A 1 180 ? -22.412 -19.768 -24.561 1.00 43.25 180 LEU A CA 1
ATOM 1450 C C . LEU A 1 180 ? -22.580 -19.466 -26.058 1.00 43.25 180 LEU A C 1
ATOM 1452 O O . LEU A 1 180 ? -23.705 -19.353 -26.539 1.00 43.25 180 LEU A O 1
ATOM 1456 N N . GLN A 1 181 ? -21.490 -19.365 -26.824 1.00 41.72 181 GLN A N 1
ATOM 1457 C CA . GLN A 1 181 ? -21.582 -19.173 -28.276 1.00 41.72 181 GLN A CA 1
ATOM 1458 C C . GLN A 1 181 ? -21.914 -20.458 -29.050 1.00 41.72 181 GLN A C 1
ATOM 1460 O O . GLN A 1 181 ? -22.390 -20.362 -30.184 1.00 41.72 181 GLN A O 1
ATOM 1465 N N . ILE A 1 182 ? -21.700 -21.640 -28.462 1.00 51.03 182 ILE A N 1
ATOM 1466 C CA . ILE A 1 182 ? -22.013 -22.928 -29.101 1.00 51.03 182 ILE A CA 1
ATOM 1467 C C . ILE A 1 182 ? -23.497 -23.290 -28.920 1.00 51.03 182 ILE A C 1
ATOM 1469 O O . ILE A 1 182 ? -24.110 -23.791 -29.859 1.00 51.03 182 ILE A O 1
ATOM 1473 N N . GLU A 1 183 ? -24.113 -22.966 -27.779 1.00 44.78 183 GLU A N 1
ATOM 1474 C CA . GLU A 1 183 ? -25.535 -23.275 -27.531 1.00 44.78 183 GLU A CA 1
ATOM 1475 C C . GLU A 1 183 ? -26.526 -22.357 -28.264 1.00 44.78 183 GLU A C 1
ATOM 1477 O O . GLU A 1 183 ? -27.681 -22.725 -28.435 1.00 44.78 183 GLU A O 1
ATOM 1482 N N . ILE A 1 184 ? -26.097 -21.192 -28.762 1.00 51.69 184 ILE A N 1
ATOM 1483 C CA . ILE A 1 184 ? -26.975 -20.272 -29.518 1.00 51.69 184 ILE A CA 1
ATOM 1484 C C . ILE A 1 184 ? -27.001 -20.608 -31.027 1.00 51.69 184 ILE A C 1
ATOM 1486 O O . ILE A 1 184 ? -27.761 -20.012 -31.790 1.00 51.69 184 ILE A O 1
ATOM 1490 N N . LYS A 1 185 ? -26.183 -21.564 -31.492 1.00 48.53 185 LYS A N 1
ATOM 1491 C CA . LYS A 1 185 ? -26.036 -21.893 -32.923 1.00 48.53 185 LYS A CA 1
ATOM 1492 C C . LYS A 1 185 ? -26.495 -23.295 -33.341 1.00 48.53 185 LYS A C 1
ATOM 1494 O O . LYS A 1 185 ? -26.253 -23.646 -34.494 1.00 48.53 185 LYS A O 1
ATOM 1499 N N . ASN A 1 186 ? -27.182 -24.046 -32.478 1.00 44.53 186 ASN A N 1
ATOM 1500 C CA . ASN A 1 186 ? -27.828 -25.315 -32.843 1.00 44.53 186 ASN A CA 1
ATOM 1501 C C . ASN A 1 186 ? -29.335 -25.274 -32.604 1.00 44.53 186 ASN A C 1
ATOM 1503 O O . ASN A 1 186 ? -29.735 -24.882 -31.488 1.00 44.53 186 ASN A O 1
#

Sequence (186 aa):
MGASLCAPKKKKTQVGASWVGNESENPFDATLNKKDRTLLRETWQRLDDPKDIVGHIFLDIVNDVEPDLKKVFGVDRAPRAAMLKMPKFGGHILRFYEFMEQLTSMLGTSENLTGAWQLVRKTGRSHVKQGFLEQNQNQMEKNYFEIVINVFIERLIPFLTGEQVRVMDRSRSDDIIVHLQIEIKN

Radius of gyration: 22.04 Å; chains: 1; bounding box: 47×76×60 Å

Secondary structure (DSSP, 8-state):
---------PPPEEETTEEE--GGG-HHHHH--HHHHHHHHHHHHTSSSHHHHHHHHHHHIIIII-TTHHHHTT-SSS-HHHHTTSHHHHHHHHHHHHHHHHHHHHHHTS--HHHHHHHHHHHHHHHTTSHHHHHH-BTTTB-HHHHHHHHHHHHHHHHHHTSS-----TTSHHHHHHHHHHHT--